Protein AF-0000000069043234 (afdb_homodimer)

pLDDT: mean 76.94, std 26.96, range [20.55, 98.62]

InterPro domains:
  IPR007527 Zinc finger, SWIM-type [PS50966] (71-101)

Foldseek 3Di:
DFDDPVLLCVVQVHDCPDPLNVLLQVQLVVVQWVAWAWADDDFKIKIWTFGADPVCNQAQTKIKIFIAGPPPRRTDDMAIPDPCRVPGCGSNNSNNSVVRRVDPNVRGHHDDPVRVVVVSVVRRPGPPPVPPPPPPPDPVPPPVPPPPPPPVPVPPPVD/DFDDPVLLCVVQVHDCPDPLNVLLVVQLVVVQWVAWAWADDPFKIKIWTFGADPVCNQAQTKIKIFIAGPPPRRGDDMAIPDPCRVPGCGSNNSNNSVVRRVDPNVRGHHDDPVRVVVVSVVRRVGPPPVPPPPPPPDPVPCPVDPPPPPPVPVPPPVD

Structure (mmCIF, N/CA/C/O backbone):
data_AF-0000000069043234-model_v1
#
loop_
_entity.id
_entity.type
_entity.pdbx_description
1 polymer 'SWIM-type domain-containing protein'
#
loop_
_atom_site.group_PDB
_atom_site.id
_atom_site.type_symbol
_atom_site.label_atom_id
_atom_site.label_alt_id
_atom_site.label_comp_id
_atom_site.label_asym_id
_atom_site.label_entity_id
_atom_site.label_seq_id
_atom_site.pdbx_PDB_ins_code
_atom_site.Cartn_x
_atom_site.Cartn_y
_atom_site.Cartn_z
_atom_site.occupancy
_atom_site.B_iso_or_equiv
_atom_site.auth_seq_id
_atom_site.auth_comp_id
_atom_site.auth_asym_id
_atom_site.auth_atom_id
_atom_site.pdbx_PDB_model_num
ATOM 1 N N . MET A 1 1 ? -11.5 -1.174 6.855 1 86.94 1 MET A N 1
ATOM 2 C CA . MET A 1 1 ? -11.648 -0.464 5.59 1 86.94 1 MET A CA 1
ATOM 3 C C . MET A 1 1 ? -10.492 0.502 5.367 1 86.94 1 MET A C 1
ATOM 5 O O . MET A 1 1 ? -10.031 1.147 6.312 1 86.94 1 MET A O 1
ATOM 9 N N . SER A 1 2 ? -9.922 0.489 4.098 1 92.94 2 SER A N 1
ATOM 10 C CA .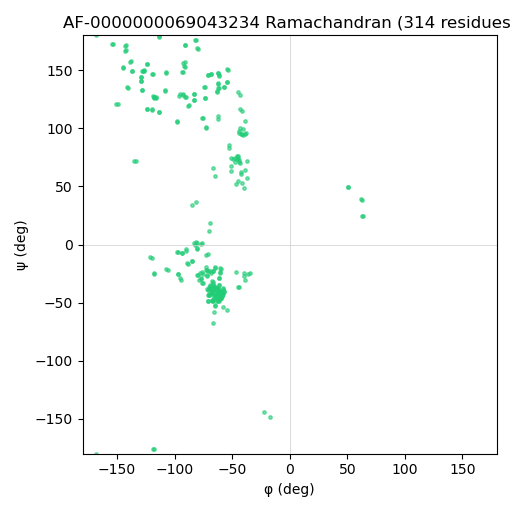 SER A 1 2 ? -8.828 1.38 3.719 1 92.94 2 SER A CA 1
ATOM 11 C C . SER A 1 2 ? -9.188 2.203 2.488 1 92.94 2 SER A C 1
ATOM 13 O O . SER A 1 2 ? -10.164 1.899 1.794 1 92.94 2 SER A O 1
ATOM 15 N N . LEU A 1 3 ? -8.57 3.283 2.383 1 97 3 LEU A N 1
ATOM 16 C CA . LEU A 1 3 ? -8.797 4.105 1.199 1 97 3 LEU A CA 1
ATOM 17 C C . LEU A 1 3 ? -8.391 3.355 -0.066 1 97 3 LEU A C 1
ATOM 19 O O . LEU A 1 3 ? -7.406 2.615 -0.067 1 97 3 LEU A O 1
ATOM 23 N N . SER A 1 4 ? -9.148 3.635 -1.094 1 97 4 SER A N 1
ATOM 24 C CA . SER A 1 4 ? -8.797 2.99 -2.355 1 97 4 SER A CA 1
ATOM 25 C C . SER A 1 4 ? -7.844 3.855 -3.174 1 97 4 SER A C 1
ATOM 27 O O . SER A 1 4 ? -7.883 5.086 -3.082 1 97 4 SER A O 1
ATOM 29 N N . LEU A 1 5 ? -7.043 3.168 -4.008 1 97.94 5 LEU A N 1
ATOM 30 C CA . LEU A 1 5 ? -6.121 3.893 -4.875 1 97.94 5 LEU A CA 1
ATOM 31 C C . LEU A 1 5 ? -6.879 4.797 -5.84 1 97.94 5 LEU A C 1
ATOM 33 O O . L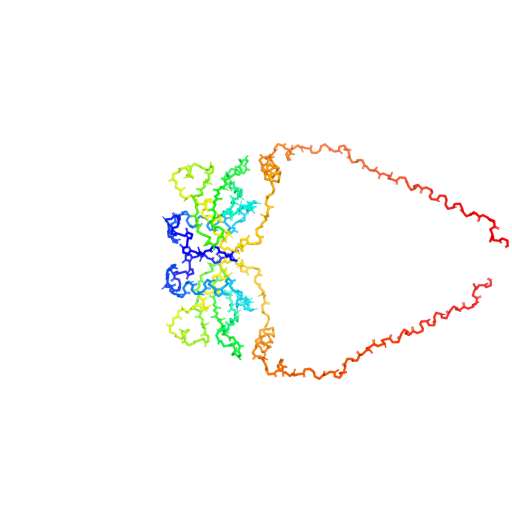EU A 1 5 ? -6.465 5.934 -6.086 1 97.94 5 LEU A O 1
ATOM 37 N N . VAL A 1 6 ? -7.961 4.34 -6.328 1 97.12 6 VAL A N 1
ATOM 38 C CA . VAL A 1 6 ? -8.75 5.125 -7.266 1 97.12 6 VAL A CA 1
ATOM 39 C C . VAL A 1 6 ? -9.219 6.414 -6.598 1 97.12 6 VAL A C 1
ATOM 41 O O . VAL A 1 6 ? -9.109 7.496 -7.184 1 97.12 6 VAL A O 1
ATOM 44 N N . SER A 1 7 ? -9.727 6.32 -5.391 1 97.25 7 SER A N 1
ATOM 45 C CA . SER A 1 7 ? -10.219 7.484 -4.66 1 97.25 7 SER A CA 1
ATOM 46 C C . SER A 1 7 ? -9.094 8.477 -4.391 1 97.25 7 SER A C 1
ATOM 48 O O . SER A 1 7 ? -9.281 9.688 -4.516 1 97.25 7 SER A O 1
ATOM 50 N N . ILE A 1 8 ? -7.914 7.961 -4.102 1 98.12 8 ILE A N 1
ATOM 51 C CA . ILE A 1 8 ? -6.766 8.789 -3.754 1 98.12 8 ILE A CA 1
ATOM 52 C C . ILE A 1 8 ? -6.324 9.602 -4.973 1 98.12 8 ILE A C 1
ATOM 54 O O . ILE A 1 8 ? -6.188 10.82 -4.898 1 98.12 8 ILE A O 1
ATOM 58 N N . PHE A 1 9 ? -6.207 8.961 -6.078 1 97.81 9 PHE A N 1
ATOM 59 C CA . PHE A 1 9 ? -5.641 9.633 -7.242 1 97.81 9 PHE A CA 1
ATOM 60 C C . PHE A 1 9 ? -6.691 10.5 -7.93 1 97.81 9 PHE A C 1
ATOM 62 O O . PHE A 1 9 ? -6.359 11.508 -8.555 1 97.81 9 PHE A O 1
ATOM 69 N N . SER A 1 10 ? -7.93 10.133 -7.773 1 97 10 SER A N 1
ATOM 70 C CA . SER A 1 10 ? -8.992 11.023 -8.227 1 97 10 SER A CA 1
ATOM 71 C C . SER A 1 10 ? -9.023 12.312 -7.422 1 97 10 SER A C 1
ATOM 73 O O . SER A 1 10 ? -9.086 13.406 -7.988 1 97 10 SER A O 1
ATOM 75 N N . TYR A 1 11 ? -8.938 12.219 -6.117 1 97.44 11 TYR A N 1
ATOM 76 C CA . TYR A 1 11 ? -8.922 13.383 -5.238 1 97.44 11 TYR A CA 1
ATOM 77 C C . TYR A 1 11 ? -7.715 14.266 -5.535 1 97.44 11 TYR A C 1
ATOM 79 O O . TYR A 1 11 ? -7.848 15.492 -5.621 1 97.44 11 TYR A O 1
ATOM 87 N N . ALA A 1 12 ? -6.551 13.625 -5.621 1 96.81 12 ALA A N 1
ATOM 88 C CA . ALA A 1 12 ? -5.305 14.359 -5.824 1 96.81 12 ALA A CA 1
ATOM 89 C C . ALA A 1 12 ? -5.227 14.922 -7.242 1 96.81 12 ALA A C 1
ATOM 91 O O . ALA A 1 12 ? -4.332 15.719 -7.551 1 96.81 12 ALA A O 1
ATOM 92 N N . ASN A 1 13 ? -6.16 14.508 -8.023 1 95 13 ASN A N 1
ATOM 93 C CA . ASN A 1 13 ? -6.164 14.906 -9.43 1 95 13 ASN A CA 1
ATOM 94 C C . ASN A 1 13 ? -4.809 14.656 -10.086 1 95 13 ASN A C 1
ATOM 96 O O . ASN A 1 13 ? -4.25 15.555 -10.711 1 95 13 ASN A O 1
ATOM 100 N N . CYS A 1 14 ? -4.27 13.461 -9.906 1 94.06 14 CYS A N 1
ATOM 101 C CA . CYS A 1 14 ? -3.002 13.055 -10.5 1 94.06 14 CYS A CA 1
ATOM 102 C C . CYS A 1 14 ? -3.041 11.594 -10.93 1 94.06 14 CYS A C 1
ATOM 104 O O . CYS A 1 14 ? -4.027 10.898 -10.688 1 94.06 14 CYS A O 1
ATOM 106 N N . ASN A 1 15 ? -2.092 11.195 -11.672 1 93.81 15 ASN A N 1
ATOM 107 C CA . ASN A 1 15 ? -1.965 9.797 -12.078 1 93.81 15 ASN A CA 1
ATOM 108 C C . ASN A 1 15 ? -0.663 9.188 -11.578 1 93.81 15 ASN A C 1
ATOM 110 O O . ASN A 1 15 ? 0.111 9.844 -10.883 1 93.81 15 ASN A O 1
ATOM 114 N N . LEU A 1 16 ? -0.435 7.984 -11.953 1 95.5 16 LEU A N 1
ATOM 115 C CA . LEU A 1 16 ? 0.666 7.207 -11.398 1 95.5 16 LEU A CA 1
ATOM 116 C C . LEU A 1 16 ? 2.01 7.797 -11.805 1 95.5 16 LEU A C 1
ATOM 118 O O . LEU A 1 16 ? 3.014 7.605 -11.117 1 95.5 16 LEU A O 1
ATOM 122 N N . ASN A 1 17 ? 1.993 8.523 -12.859 1 95.19 17 ASN A N 1
ATOM 123 C CA . ASN A 1 17 ? 3.236 9.07 -13.398 1 95.19 17 ASN A CA 1
ATOM 124 C C . ASN A 1 17 ? 3.455 10.508 -12.953 1 95.19 17 ASN A C 1
ATOM 126 O O . ASN A 1 17 ? 4.504 11.102 -13.227 1 95.19 17 ASN A O 1
ATOM 130 N N . SER A 1 18 ? 2.502 11.086 -12.289 1 96.06 18 SER A N 1
ATOM 131 C CA . SER A 1 18 ? 2.654 12.453 -11.789 1 96.06 18 SER A CA 1
ATOM 132 C C . SER A 1 18 ? 3.795 12.547 -10.781 1 96.06 18 SER A C 1
ATOM 134 O O . SER A 1 18 ? 4.012 11.625 -9.992 1 96.06 18 SER A O 1
ATOM 136 N N . ARG A 1 19 ? 4.445 13.688 -10.773 1 95.38 19 ARG A N 1
ATOM 137 C CA . ARG A 1 19 ? 5.559 13.898 -9.852 1 95.38 19 ARG A CA 1
ATOM 138 C C . ARG A 1 19 ? 5.109 13.742 -8.406 1 95.38 19 ARG A C 1
ATOM 140 O O . ARG A 1 19 ? 5.805 13.133 -7.594 1 95.38 19 ARG A O 1
ATOM 147 N N . SER A 1 20 ? 3.953 14.336 -8.07 1 95.88 20 SER A N 1
ATOM 148 C CA . SER A 1 20 ? 3.455 14.266 -6.703 1 95.88 20 SER A CA 1
ATOM 149 C C . SER A 1 20 ? 3.184 12.828 -6.281 1 95.88 20 SER A C 1
ATOM 151 O O . SER A 1 20 ? 3.412 12.461 -5.125 1 95.88 20 SER A O 1
ATOM 153 N N . ALA A 1 21 ? 2.738 12.016 -7.238 1 96.94 21 ALA A N 1
ATOM 154 C CA . ALA A 1 21 ? 2.455 10.609 -6.949 1 96.94 21 ALA A CA 1
ATOM 155 C C . ALA A 1 21 ? 3.744 9.828 -6.711 1 96.94 21 ALA A C 1
ATOM 157 O O . ALA A 1 21 ? 3.861 9.094 -5.727 1 96.94 21 ALA A O 1
ATOM 158 N N . ILE A 1 22 ? 4.672 10.008 -7.598 1 97.19 22 ILE A N 1
ATOM 159 C CA . ILE A 1 22 ? 5.941 9.289 -7.516 1 97.19 22 ILE A CA 1
ATOM 160 C C . ILE A 1 22 ? 6.68 9.688 -6.242 1 97.19 22 ILE A C 1
ATOM 162 O O . ILE A 1 22 ? 7.125 8.828 -5.477 1 97.19 22 ILE A O 1
ATOM 166 N N . GLU A 1 23 ? 6.77 10.953 -6.02 1 96.69 23 GLU A N 1
ATOM 167 C CA . GLU A 1 23 ? 7.48 11.453 -4.844 1 96.69 23 GLU A CA 1
ATOM 168 C C . GLU A 1 23 ? 6.723 11.125 -3.561 1 96.69 23 GLU A C 1
ATOM 170 O O . GLU A 1 23 ? 7.332 10.875 -2.518 1 96.69 23 GLU A O 1
ATOM 175 N N . GLY A 1 24 ? 5.383 11.18 -3.607 1 97.44 24 GLY A N 1
ATOM 176 C CA . GLY A 1 24 ? 4.59 10.773 -2.459 1 97.44 24 GLY A CA 1
ATOM 177 C C . GLY A 1 24 ? 4.84 9.336 -2.039 1 97.44 24 GLY A C 1
ATOM 178 O O . GLY A 1 24 ? 4.941 9.039 -0.847 1 97.44 24 GLY A O 1
ATOM 179 N N . GLU A 1 25 ? 4.926 8.492 -3.018 1 97.62 25 GLU A N 1
ATOM 180 C CA . GLU A 1 25 ? 5.227 7.09 -2.746 1 97.62 25 GLU A CA 1
ATOM 181 C C . GLU A 1 25 ? 6.621 6.93 -2.148 1 97.62 25 GLU A C 1
ATOM 183 O O . GLU A 1 25 ? 6.828 6.109 -1.254 1 97.62 25 GLU A O 1
ATOM 188 N N . HIS A 1 26 ? 7.578 7.703 -2.602 1 96.31 26 HIS A N 1
ATOM 189 C CA . HIS A 1 26 ? 8.93 7.676 -2.059 1 96.31 26 HIS A CA 1
ATOM 190 C C . HIS A 1 26 ? 8.945 8.094 -0.593 1 96.31 26 HIS A C 1
ATOM 192 O O . HIS A 1 26 ? 9.641 7.492 0.225 1 96.31 26 HIS A O 1
ATOM 198 N N . ILE A 1 27 ? 8.219 9.117 -0.284 1 96.25 27 ILE A N 1
ATOM 199 C CA . ILE A 1 27 ? 8.117 9.602 1.089 1 96.25 27 ILE A CA 1
ATOM 200 C C . ILE A 1 27 ? 7.566 8.5 1.985 1 96.25 27 ILE A C 1
ATOM 202 O O . ILE A 1 27 ? 8.094 8.25 3.07 1 96.25 27 ILE A O 1
ATOM 206 N N . LEU A 1 28 ? 6.516 7.844 1.522 1 97.19 28 LEU A N 1
ATOM 207 C CA . LEU A 1 28 ? 5.879 6.766 2.273 1 97.19 28 LEU A CA 1
ATOM 208 C C . LEU A 1 28 ? 6.848 5.609 2.49 1 97.19 28 LEU A C 1
ATOM 210 O O . LEU A 1 28 ? 7.027 5.145 3.619 1 97.19 28 LEU A O 1
ATOM 214 N N . ASN A 1 29 ? 7.523 5.23 1.42 1 94.38 29 ASN A N 1
ATOM 215 C CA . ASN A 1 29 ? 8.422 4.082 1.484 1 94.38 29 ASN A CA 1
ATOM 216 C C . ASN A 1 29 ? 9.688 4.402 2.281 1 94.38 29 ASN A C 1
ATOM 218 O O . ASN A 1 29 ? 10.328 3.502 2.818 1 94.38 29 ASN A O 1
ATOM 222 N N . GLY A 1 30 ? 10.016 5.648 2.279 1 93.19 30 GLY A N 1
ATOM 223 C CA . GLY A 1 30 ? 11.156 6.094 3.059 1 93.19 30 GLY A CA 1
ATOM 224 C C . GLY A 1 30 ? 10.844 6.281 4.531 1 93.19 30 GLY A C 1
ATOM 225 O O . GLY A 1 30 ? 11.703 6.707 5.309 1 93.19 30 GLY A O 1
ATOM 226 N N . HIS A 1 31 ? 9.562 6.078 4.938 1 93.62 31 HIS A N 1
ATOM 227 C CA . HIS A 1 31 ? 9.094 6.184 6.316 1 93.62 31 HIS A CA 1
ATOM 228 C C . HIS A 1 31 ? 9.289 7.598 6.855 1 93.62 31 HIS A C 1
ATOM 230 O O . HIS A 1 31 ? 9.695 7.777 8 1 93.62 31 HIS A O 1
ATOM 236 N N . GLN A 1 32 ? 9.062 8.516 6.059 1 93.5 32 GLN A N 1
ATOM 237 C CA . GLN A 1 32 ? 9.242 9.906 6.453 1 93.5 32 GLN A CA 1
ATOM 238 C C . GLN A 1 32 ? 8.008 10.445 7.164 1 93.5 32 GLN A C 1
ATOM 240 O O . GLN A 1 32 ? 8.039 11.516 7.766 1 93.5 32 GLN A O 1
ATOM 245 N N . ILE A 1 33 ? 6.887 9.758 7.086 1 94.81 33 ILE A N 1
ATOM 246 C CA . ILE A 1 33 ? 5.719 10.078 7.902 1 94.81 33 ILE A CA 1
ATOM 247 C C . ILE A 1 33 ? 5.941 9.594 9.336 1 94.81 33 ILE A C 1
ATOM 249 O O . ILE A 1 33 ? 5.844 8.391 9.609 1 94.81 33 ILE A O 1
ATOM 253 N N . ILE A 1 34 ? 6.133 10.477 10.195 1 89.81 34 ILE A N 1
ATOM 254 C CA . ILE A 1 34 ? 6.602 10.078 11.516 1 89.81 34 ILE A CA 1
ATOM 255 C C . ILE A 1 34 ? 5.418 9.961 12.477 1 89.81 34 ILE A C 1
ATOM 257 O O . ILE A 1 34 ? 5.516 9.312 13.516 1 89.81 34 ILE A O 1
ATOM 261 N N . LEU A 1 35 ? 4.363 10.688 12.164 1 90.19 35 LEU A N 1
ATOM 262 C CA . LEU A 1 35 ? 3.137 10.602 12.953 1 90.19 35 LEU A CA 1
ATOM 263 C C . LEU A 1 35 ? 1.908 10.672 12.047 1 90.19 35 LEU A C 1
ATOM 265 O O . LEU A 1 35 ? 1.863 11.484 11.117 1 90.19 35 LEU A O 1
ATOM 269 N N . CYS A 1 36 ? 0.963 9.812 12.312 1 94.81 36 CYS A N 1
ATOM 270 C CA . CYS A 1 36 ? -0.344 9.852 11.664 1 94.81 36 CYS A CA 1
ATOM 271 C C . CYS A 1 36 ? -1.425 9.289 12.578 1 94.81 36 CYS A C 1
ATOM 273 O O . CYS A 1 36 ? -1.32 8.156 13.055 1 94.81 36 CYS A O 1
ATOM 275 N N . GLY A 1 37 ? -2.375 10.102 12.859 1 94.94 37 GLY A N 1
ATOM 276 C CA . GLY A 1 37 ? -3.459 9.68 13.734 1 94.94 37 GLY A CA 1
ATOM 277 C C . GLY A 1 37 ? -4.812 10.211 13.312 1 94.94 37 GLY A C 1
ATOM 278 O O . GLY A 1 37 ? -4.914 10.953 12.328 1 94.94 37 GLY A O 1
ATOM 279 N N . LYS A 1 38 ? -5.758 9.68 14 1 95.69 38 LYS A N 1
ATOM 280 C CA . LYS A 1 38 ? -7.121 10.055 13.641 1 95.69 38 LYS A CA 1
ATOM 281 C C . LYS A 1 38 ? -7.891 10.57 14.852 1 95.69 38 LYS A C 1
ATOM 283 O O . LYS A 1 38 ? -7.582 10.203 15.992 1 95.69 38 LYS A O 1
ATOM 288 N N . ILE A 1 39 ? -8.758 11.414 14.648 1 93.12 39 ILE A N 1
ATOM 289 C CA . ILE A 1 39 ? -9.797 11.836 15.578 1 93.12 39 ILE A CA 1
ATOM 290 C C . ILE A 1 39 ? -11.172 11.547 14.977 1 93.12 39 ILE A C 1
ATOM 292 O O . ILE A 1 39 ? -11.531 12.102 13.938 1 93.12 39 ILE A O 1
ATOM 296 N N . GLU A 1 40 ? -11.898 10.68 15.609 1 92.56 40 GLU A N 1
ATOM 297 C CA . GLU A 1 40 ? -13.195 10.289 15.07 1 92.56 40 GLU A CA 1
ATOM 298 C C . GLU A 1 40 ? -14.312 11.195 15.594 1 92.56 40 GLU A C 1
ATOM 300 O O . GLU A 1 40 ? -14.414 11.422 16.797 1 92.56 40 GLU A O 1
ATOM 305 N N . THR A 1 41 ? -15.023 11.711 14.703 1 90.94 41 THR A N 1
ATOM 306 C CA . THR A 1 41 ? -16.25 12.438 15.016 1 90.94 41 THR A CA 1
ATOM 307 C C . THR A 1 41 ? -17.469 11.695 14.477 1 90.94 41 THR A C 1
ATOM 309 O O . THR A 1 41 ? -17.344 10.602 13.922 1 90.94 41 THR A O 1
ATOM 312 N N . GLU A 1 42 ? -18.625 12.242 14.719 1 91.25 42 GLU A N 1
ATOM 313 C CA . GLU A 1 42 ? -19.859 11.555 14.336 1 91.25 42 GLU A CA 1
ATOM 314 C C . GLU A 1 42 ? -19.906 11.289 12.836 1 91.25 42 GLU A C 1
ATOM 316 O O . GLU A 1 42 ? -20.234 10.18 12.406 1 91.25 42 GLU A O 1
ATOM 321 N N . ASN A 1 43 ? -19.484 12.234 12.078 1 95.19 43 ASN A N 1
ATOM 322 C CA . ASN A 1 43 ? -19.703 12.094 10.641 1 95.19 43 ASN A CA 1
ATOM 323 C C . ASN A 1 43 ? -18.391 12.094 9.875 1 95.19 43 ASN A C 1
ATOM 325 O O . ASN A 1 43 ? -18.359 11.828 8.672 1 95.19 43 ASN A O 1
ATOM 329 N N . THR A 1 44 ? -17.359 12.461 10.625 1 96.88 44 THR A N 1
ATOM 330 C CA . THR A 1 44 ? -16.094 12.578 9.914 1 96.88 44 THR A CA 1
ATOM 331 C C . THR A 1 44 ? -14.953 11.984 10.742 1 96.88 44 THR A C 1
ATOM 333 O O . THR A 1 44 ? -15.102 11.766 11.945 1 96.88 44 THR A O 1
ATOM 336 N N . ILE A 1 45 ? -13.93 11.633 10.07 1 96.88 45 ILE A N 1
ATOM 337 C CA . ILE A 1 45 ? -12.656 11.227 10.672 1 96.88 45 ILE A CA 1
ATOM 338 C C . ILE A 1 45 ? -11.578 12.25 10.336 1 96.88 45 ILE A C 1
ATOM 340 O O . ILE A 1 45 ? -11.242 12.445 9.164 1 96.88 45 ILE A O 1
ATOM 344 N N . GLN A 1 46 ? -11.117 12.906 11.359 1 96.62 46 GLN A N 1
ATOM 345 C CA . GLN A 1 46 ? -10.023 13.852 11.156 1 96.62 46 GLN A CA 1
ATOM 346 C C . GLN A 1 46 ? -8.68 13.141 11.148 1 96.62 46 GLN A C 1
ATOM 348 O O . GLN A 1 46 ? -8.398 12.305 12.016 1 96.62 46 GLN A O 1
ATOM 353 N N . ILE A 1 47 ? -7.898 13.414 10.148 1 96.75 47 ILE A N 1
ATOM 354 C CA . ILE A 1 47 ? -6.562 12.844 10.023 1 96.75 47 ILE A CA 1
ATOM 355 C C . ILE A 1 47 ? -5.512 13.922 10.281 1 96.75 47 ILE A C 1
ATOM 357 O O . ILE A 1 47 ? -5.605 15.031 9.758 1 96.75 47 ILE A O 1
ATOM 361 N N . LYS A 1 48 ? -4.566 13.617 11.078 1 95.5 48 LYS A N 1
ATOM 362 C CA . LYS A 1 48 ? -3.412 14.469 11.336 1 95.5 48 LYS A CA 1
ATOM 363 C C . LYS A 1 48 ? -2.107 13.703 11.148 1 95.5 48 LYS A C 1
ATOM 365 O O . LYS A 1 48 ? -1.961 12.586 11.648 1 95.5 48 LYS A O 1
ATOM 370 N N . ALA A 1 49 ? -1.2 14.359 10.414 1 95.25 49 ALA A N 1
ATOM 371 C CA . ALA A 1 49 ? 0.067 13.68 10.164 1 95.25 49 ALA A CA 1
ATOM 372 C C . ALA A 1 49 ? 1.229 14.664 10.141 1 95.25 49 ALA A C 1
ATOM 374 O O . ALA A 1 49 ? 1.035 15.852 9.875 1 95.25 49 ALA A O 1
ATOM 375 N N . LEU A 1 50 ? 2.396 14.18 10.484 1 92.88 50 LEU A N 1
ATOM 376 C CA . LEU A 1 50 ? 3.652 14.914 10.406 1 92.88 50 LEU A CA 1
ATOM 377 C C . LEU A 1 50 ? 4.621 14.234 9.445 1 92.88 50 LEU A C 1
ATOM 379 O O . LEU A 1 50 ? 4.867 13.031 9.555 1 92.88 50 LEU A O 1
ATOM 383 N N . VAL A 1 51 ? 5.098 15.016 8.508 1 93.56 51 VAL A N 1
ATOM 384 C CA . VAL A 1 51 ? 5.996 14.484 7.488 1 93.56 51 VAL A CA 1
ATOM 385 C C . VAL A 1 51 ? 7.352 15.18 7.574 1 93.56 51 VAL A C 1
ATOM 387 O O . VAL A 1 51 ? 7.43 16.406 7.469 1 93.56 51 VAL A O 1
ATOM 390 N N . LEU A 1 52 ? 8.398 14.398 7.664 1 90.19 52 LEU A N 1
ATOM 391 C CA . LEU A 1 52 ? 9.75 14.922 7.777 1 90.19 52 LEU A CA 1
ATOM 392 C C . LEU A 1 52 ? 10.203 15.547 6.461 1 90.19 52 LEU A C 1
ATOM 394 O O . LEU A 1 52 ? 9.867 15.055 5.383 1 90.19 52 LEU A O 1
ATOM 398 N N . GLN A 1 53 ? 11 16.609 6.633 1 81.44 53 GLN A N 1
ATOM 399 C CA . GLN A 1 53 ? 11.609 17.25 5.469 1 81.44 53 GLN A CA 1
ATOM 400 C C . GLN A 1 53 ? 13.039 16.75 5.27 1 81.44 53 GLN A C 1
ATOM 402 O O . GLN A 1 53 ? 13.875 16.859 6.176 1 81.44 53 GLN A O 1
ATOM 407 N N . THR A 1 54 ? 13.234 15.945 4.293 1 68.69 54 THR A N 1
ATOM 408 C CA . THR A 1 54 ? 14.562 15.352 4.129 1 68.69 54 THR A CA 1
ATOM 409 C C . THR A 1 54 ? 15.594 16.422 3.787 1 68.69 54 THR A C 1
ATOM 411 O O . THR A 1 54 ? 16.766 16.297 4.137 1 68.69 54 THR A O 1
ATOM 414 N N . SER A 1 55 ? 15.273 17.344 3.021 1 62.91 55 SER A N 1
ATOM 415 C CA . SER A 1 55 ? 16.25 18.328 2.602 1 62.91 55 SER A CA 1
ATOM 416 C C . SER A 1 55 ? 16.594 19.281 3.736 1 62.91 55 SER A C 1
ATOM 418 O O . SER A 1 55 ? 17.625 19.969 3.697 1 62.91 55 SER A O 1
ATOM 420 N N . HIS A 1 56 ? 15.742 19.422 4.734 1 62.78 56 HIS A N 1
ATOM 421 C CA . HIS A 1 56 ? 15.961 20.344 5.852 1 62.78 56 HIS A CA 1
ATOM 422 C C . HIS A 1 56 ? 15.672 19.672 7.184 1 62.78 56 HIS A C 1
ATOM 424 O O . HIS A 1 56 ? 14.633 19.922 7.801 1 62.78 56 HIS A O 1
ATOM 430 N N . ILE A 1 57 ? 16.5 18.828 7.535 1 59.97 57 ILE A N 1
ATOM 431 C CA . ILE A 1 57 ? 16.312 17.938 8.68 1 59.97 57 ILE A CA 1
ATOM 432 C C . ILE A 1 57 ? 16.141 18.781 9.953 1 59.97 57 ILE A C 1
ATOM 434 O O . ILE A 1 57 ? 15.492 18.344 10.906 1 59.97 57 ILE A O 1
ATOM 438 N N . HIS A 1 58 ? 16.609 19.953 9.812 1 63.94 58 HIS A N 1
ATOM 439 C CA . HIS A 1 58 ? 16.516 20.812 10.992 1 63.94 58 HIS A CA 1
ATOM 440 C C . HIS A 1 58 ? 15.219 21.594 11.016 1 63.94 58 HIS A C 1
ATOM 442 O O . HIS A 1 58 ? 14.914 22.281 12 1 63.94 58 HIS A O 1
ATOM 448 N N . GLU A 1 59 ? 14.578 21.391 9.93 1 71.25 59 GLU A N 1
ATOM 449 C CA . GLU A 1 59 ? 13.328 22.141 9.867 1 71.25 59 GLU A CA 1
ATOM 450 C C . GLU A 1 59 ? 12.172 21.312 10.43 1 71.25 59 GLU A C 1
ATOM 452 O O . GLU A 1 59 ? 12.273 20.094 10.547 1 71.25 59 GLU A O 1
ATOM 457 N N . LEU A 1 60 ? 11.148 21.984 10.852 1 80.44 60 LEU A N 1
ATOM 458 C CA . LEU A 1 60 ? 9.93 21.375 11.398 1 80.44 60 LEU A CA 1
ATOM 459 C C . LEU A 1 60 ? 9.234 20.516 10.344 1 80.44 60 LEU A C 1
ATOM 461 O O . LEU A 1 60 ? 9.172 20.891 9.172 1 80.44 60 LEU A O 1
ATOM 465 N N . PRO A 1 61 ? 8.859 19.406 10.758 1 90.19 61 PRO A N 1
ATOM 466 C CA . PRO A 1 61 ? 8.078 18.578 9.836 1 90.19 61 PRO A CA 1
ATOM 467 C C . PRO A 1 61 ? 6.859 19.297 9.273 1 90.19 61 PRO A C 1
ATOM 469 O O . PRO A 1 61 ? 6.336 20.219 9.906 1 90.19 61 PRO A O 1
ATOM 472 N N . HIS A 1 62 ? 6.477 18.922 8.078 1 93.06 62 HIS A N 1
ATOM 473 C CA . HIS A 1 62 ? 5.227 19.438 7.523 1 93.06 62 HIS A CA 1
ATOM 474 C C . HIS A 1 62 ? 4.02 18.797 8.188 1 93.06 62 HIS A C 1
ATOM 476 O O . HIS A 1 62 ? 4.016 17.594 8.445 1 93.06 62 HIS A O 1
ATOM 482 N N . GLU A 1 63 ? 3.129 19.672 8.477 1 92.44 63 GLU A N 1
ATOM 483 C CA . GLU A 1 63 ? 1.866 19.188 9.031 1 92.44 63 GLU A CA 1
ATOM 484 C C . GLU 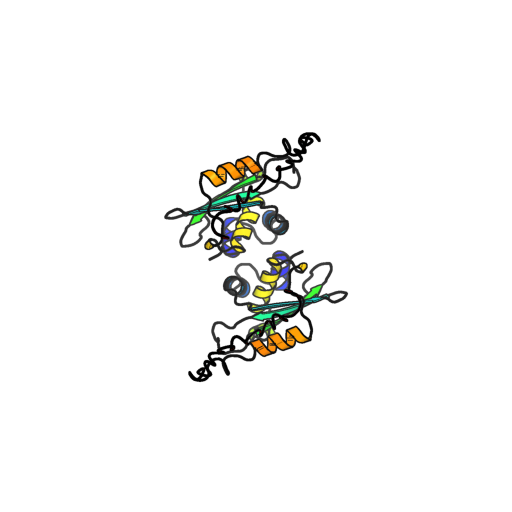A 1 63 ? 0.832 18.969 7.926 1 92.44 63 GLU A C 1
ATOM 486 O O . GLU A 1 63 ? 0.573 19.875 7.121 1 92.44 63 GLU A O 1
ATOM 491 N N . VAL A 1 64 ? 0.221 17.797 7.906 1 96.25 64 VAL A N 1
ATOM 492 C CA . VAL A 1 64 ? -0.851 17.469 6.973 1 96.25 64 VAL A CA 1
ATOM 493 C C . VAL A 1 64 ? -2.141 17.203 7.746 1 96.25 64 VAL A C 1
ATOM 495 O O . VAL A 1 64 ? -2.156 16.391 8.672 1 96.25 64 VAL A O 1
ATOM 498 N N . ASN A 1 65 ? -3.152 17.891 7.363 1 95.19 65 ASN A N 1
ATOM 499 C CA . ASN A 1 65 ? -4.457 17.75 8 1 95.19 65 ASN A CA 1
ATOM 500 C C . ASN A 1 65 ? -5.562 17.531 6.973 1 95.19 65 ASN A C 1
ATOM 502 O O . ASN A 1 65 ? -5.551 18.156 5.906 1 95.19 65 ASN A O 1
ATOM 506 N N . GLY A 1 66 ? -6.496 16.641 7.332 1 96.69 66 GLY A N 1
ATOM 507 C CA . GLY A 1 66 ? -7.629 16.406 6.449 1 96.69 66 GLY A CA 1
ATOM 508 C C . GLY A 1 66 ? -8.734 15.602 7.102 1 96.69 66 GLY A C 1
ATOM 509 O O . GLY A 1 66 ? -8.656 15.273 8.289 1 96.69 66 GLY A O 1
ATOM 510 N N . GLU A 1 67 ? -9.773 15.391 6.277 1 97.62 67 GLU A N 1
ATOM 511 C CA . GLU A 1 67 ? -10.922 14.672 6.824 1 97.62 67 GLU A CA 1
ATOM 512 C C . GLU A 1 67 ? -11.445 13.633 5.832 1 97.62 67 GLU A C 1
ATOM 514 O O . GLU A 1 67 ? -11.328 13.812 4.617 1 97.62 67 GLU A O 1
ATOM 519 N N . LEU A 1 68 ? -11.977 12.594 6.391 1 98.12 68 LEU A N 1
ATOM 520 C CA . LEU A 1 68 ? -12.711 11.57 5.652 1 98.12 68 LEU A CA 1
ATOM 521 C C . LEU A 1 68 ? -14.148 11.469 6.148 1 98.12 68 LEU A C 1
ATOM 523 O O . LEU A 1 68 ? -14.414 11.648 7.336 1 98.12 68 LEU A O 1
ATOM 527 N N . VAL A 1 69 ? -15.047 11.164 5.246 1 97.69 69 VAL A N 1
ATOM 528 C CA . VAL A 1 69 ? -16.406 10.859 5.66 1 97.69 69 VAL A CA 1
ATOM 529 C C . VAL A 1 69 ? -16.453 9.477 6.309 1 97.69 69 VAL A C 1
ATOM 531 O O . VAL A 1 69 ? -15.984 8.492 5.727 1 97.69 69 VAL A O 1
ATOM 534 N N . SER A 1 70 ? -16.953 9.305 7.473 1 93.94 70 SER A N 1
ATOM 535 C CA . SER A 1 70 ? -16.859 8.117 8.32 1 93.94 70 SER A CA 1
ATOM 536 C C . SER A 1 70 ? -17.391 6.883 7.609 1 93.94 70 SER A C 1
ATOM 538 O O . SER A 1 70 ? -16.781 5.816 7.652 1 93.94 70 SER A O 1
ATOM 540 N N . HIS A 1 71 ? -18.469 6.867 6.848 1 90.38 71 HIS A N 1
ATOM 541 C CA . HIS A 1 71 ? -19.109 5.668 6.309 1 90.38 71 HIS A CA 1
ATOM 542 C C . HIS A 1 71 ? -18.609 5.379 4.891 1 90.38 71 HIS A C 1
ATOM 544 O O . HIS A 1 71 ? -18.391 4.219 4.531 1 90.38 71 HIS A O 1
ATOM 550 N N . SER A 1 72 ? -18.281 6.328 4.188 1 94.12 72 SER A N 1
ATOM 551 C CA . SER A 1 72 ? -17.953 6.129 2.777 1 94.12 72 SER A CA 1
ATOM 552 C C . SER A 1 72 ? -16.453 6.234 2.533 1 94.12 72 SER A C 1
ATOM 554 O O . SER A 1 72 ? -15.961 5.844 1.473 1 94.12 72 SER A O 1
ATOM 556 N N . LEU A 1 73 ? -15.695 6.895 3.406 1 96 73 LEU A N 1
ATOM 557 C CA . LEU A 1 73 ? -14.273 7.203 3.285 1 96 73 LEU A CA 1
ATOM 558 C C . LEU A 1 73 ? -14.016 8.125 2.098 1 96 73 LEU A C 1
ATOM 560 O O . LEU A 1 73 ? -12.93 8.102 1.513 1 96 73 LEU A O 1
ATOM 564 N N . SER A 1 74 ? -15.133 8.828 1.798 1 97.56 74 SER A N 1
ATOM 565 C CA . SER A 1 74 ? -14.906 9.898 0.833 1 97.56 74 SER A CA 1
ATOM 566 C C . SER A 1 74 ? -13.93 10.93 1.372 1 97.56 74 SER A C 1
ATOM 568 O O . SER A 1 74 ? -14 11.312 2.543 1 97.56 74 SER A O 1
ATOM 570 N N . ILE A 1 75 ? -13.055 11.352 0.527 1 98.25 75 ILE A N 1
ATOM 571 C CA . ILE A 1 75 ? -11.977 12.234 0.955 1 98.25 75 ILE A CA 1
ATOM 572 C C . ILE A 1 75 ? -12.438 13.688 0.894 1 98.25 75 ILE A C 1
ATOM 574 O O . ILE A 1 75 ? -12.867 14.164 -0.161 1 98.25 75 ILE A O 1
ATOM 578 N N . LEU A 1 76 ? -12.414 14.328 2.025 1 97.06 76 LEU A N 1
ATOM 579 C CA . LEU A 1 76 ? -12.609 15.773 2.111 1 97.06 76 LEU A CA 1
ATOM 580 C C . LEU A 1 76 ? -11.273 16.5 2.029 1 97.06 76 LEU A C 1
ATOM 582 O O . LEU A 1 76 ? -10.219 15.875 1.95 1 97.06 76 LEU A O 1
ATOM 586 N N . PRO A 1 77 ? -11.211 17.781 1.919 1 96.38 77 PRO A N 1
ATOM 587 C CA . PRO A 1 77 ? -9.977 18.516 1.621 1 96.38 77 PRO A CA 1
ATOM 588 C C . PRO A 1 77 ? -8.867 18.25 2.635 1 96.38 77 PRO A C 1
ATOM 590 O O . PRO A 1 77 ? -9.125 18.203 3.84 1 96.38 77 PRO A O 1
ATOM 593 N N . PHE A 1 78 ? -7.727 18.047 2.127 1 97.5 78 PHE A N 1
ATOM 594 C CA . PHE A 1 78 ? -6.492 17.953 2.902 1 97.5 78 PHE A CA 1
ATOM 595 C C . PHE A 1 78 ? -5.637 19.203 2.701 1 97.5 78 PHE A C 1
ATOM 597 O O . PHE A 1 78 ? -5.609 19.781 1.609 1 97.5 78 PHE A O 1
ATOM 604 N N . THR A 1 79 ? -4.906 19.562 3.777 1 96.56 79 THR A N 1
ATOM 605 C CA . THR A 1 79 ? -3.988 20.688 3.713 1 96.56 79 THR A CA 1
ATOM 606 C C . THR A 1 79 ? -2.598 20.281 4.191 1 96.56 79 THR A C 1
ATOM 608 O O . THR A 1 79 ? -2.457 19.375 5.012 1 96.56 79 THR A O 1
ATOM 611 N N . CYS A 1 80 ? -1.671 20.875 3.678 1 96.19 80 CYS A N 1
ATOM 612 C CA . CYS A 1 80 ? -0.279 20.688 4.066 1 96.19 80 CYS A CA 1
ATOM 613 C C . CYS A 1 80 ? 0.407 22.016 4.34 1 96.19 80 CYS A C 1
ATOM 615 O O . CYS A 1 80 ? 0.188 22.984 3.621 1 96.19 80 CYS A O 1
ATOM 617 N N . SER A 1 81 ? 1.29 22.109 5.289 1 92.81 81 SER A N 1
ATOM 618 C CA . SER A 1 81 ? 1.959 23.344 5.688 1 92.81 81 SER A CA 1
ATOM 619 C C . SER A 1 81 ? 3.129 23.656 4.762 1 92.81 81 SER A C 1
ATOM 621 O O . SER A 1 81 ? 3.773 24.703 4.898 1 92.81 81 SER A O 1
ATOM 623 N N . CYS A 1 82 ? 3.336 22.828 3.746 1 92.19 82 CYS A N 1
ATOM 624 C CA . CYS A 1 82 ? 4.449 23.109 2.846 1 92.19 82 CYS A CA 1
ATOM 625 C C . CYS A 1 82 ? 4.07 24.172 1.822 1 92.19 82 CYS A C 1
ATOM 627 O O . CYS A 1 82 ? 2.904 24.547 1.719 1 92.19 82 CYS A O 1
ATOM 629 N N . LYS A 1 83 ? 5.055 24.641 1.133 1 88.75 83 LYS A N 1
ATOM 630 C CA . LYS A 1 83 ? 4.852 25.719 0.158 1 88.75 83 LYS A CA 1
ATOM 631 C C . LYS A 1 83 ? 3.891 25.281 -0.944 1 88.75 83 LYS A C 1
ATOM 633 O O . LYS A 1 83 ? 3.02 26.047 -1.354 1 88.75 83 LYS A O 1
ATOM 638 N N . ALA A 1 84 ? 3.959 24.125 -1.454 1 87.69 84 ALA A N 1
ATOM 639 C CA . ALA A 1 84 ? 3.146 23.625 -2.561 1 87.69 84 ALA A CA 1
ATOM 640 C C . ALA A 1 84 ? 1.731 23.297 -2.096 1 87.69 84 ALA A C 1
ATOM 642 O O . ALA A 1 84 ? 0.799 23.25 -2.902 1 87.69 84 ALA A O 1
ATOM 643 N N . GLY A 1 85 ? 1.581 23 -0.816 1 86.88 85 GLY A N 1
ATOM 644 C CA . GLY A 1 85 ? 0.303 22.578 -0.264 1 86.88 85 GLY A CA 1
ATOM 645 C C . GLY A 1 85 ? -0.756 23.656 -0.32 1 86.88 85 GLY A C 1
ATOM 646 O O . GLY A 1 85 ? -1.949 23.375 -0.196 1 86.88 85 GLY A O 1
ATOM 647 N N . ALA A 1 86 ? -0.346 24.859 -0.461 1 82.5 86 ALA A N 1
ATOM 648 C CA . ALA A 1 86 ? -1.266 25.984 -0.533 1 82.5 86 ALA A CA 1
ATOM 649 C C . ALA A 1 86 ? -2.025 26 -1.856 1 82.5 86 ALA A C 1
ATOM 651 O O . ALA A 1 86 ? -3.164 26.469 -1.923 1 82.5 86 ALA A O 1
ATOM 652 N N . SER A 1 87 ? -1.462 25.359 -2.842 1 83.06 87 SER A N 1
ATOM 653 C CA . SER A 1 87 ? -2.043 25.516 -4.168 1 83.06 87 SER A CA 1
ATOM 654 C C . SER A 1 87 ? -2.547 24.188 -4.723 1 83.06 87 SER A C 1
ATOM 656 O O . SER A 1 87 ? -3.381 24.172 -5.629 1 83.06 87 SER A O 1
ATOM 658 N N . GLU A 1 88 ? -2.002 23.109 -4.27 1 84.88 88 GLU A N 1
ATOM 659 C CA . GLU A 1 88 ? -2.361 21.812 -4.852 1 84.88 88 GLU A CA 1
ATOM 660 C C . GLU A 1 88 ? -2.152 20.672 -3.857 1 84.88 88 GLU A C 1
ATOM 662 O O . GLU A 1 88 ? -1.636 20.891 -2.758 1 84.88 88 GLU A O 1
ATOM 667 N N . CYS A 1 89 ? -2.619 19.547 -4.32 1 93.38 89 CYS A N 1
ATOM 668 C CA . CYS A 1 89 ? -2.314 18.328 -3.559 1 93.38 89 CYS A CA 1
ATOM 669 C C . CYS A 1 89 ? -0.851 17.938 -3.727 1 93.38 89 CYS A C 1
ATOM 671 O O . CYS A 1 89 ? -0.464 17.391 -4.762 1 93.38 89 CYS A O 1
ATOM 673 N N . CYS A 1 90 ? -0.091 18.281 -2.736 1 96.25 90 CYS A N 1
ATOM 674 C CA . CYS A 1 90 ? 1.354 18.109 -2.838 1 96.25 90 CYS A CA 1
ATOM 675 C C . CYS A 1 90 ? 1.756 16.672 -2.527 1 96.25 90 CYS A C 1
ATOM 677 O O . CYS A 1 90 ? 0.91 15.852 -2.18 1 96.25 90 CYS A O 1
ATOM 679 N N . LYS A 1 91 ? 3.039 16.391 -2.672 1 97.06 91 LYS A N 1
ATOM 680 C CA . LYS A 1 91 ? 3.578 15.047 -2.457 1 97.06 91 LYS A CA 1
ATOM 681 C C . LYS A 1 91 ? 3.361 14.594 -1.017 1 97.06 91 LYS A C 1
ATOM 683 O O . LYS A 1 91 ? 3.203 13.398 -0.755 1 97.06 91 LYS A O 1
ATOM 688 N N . HIS A 1 92 ? 3.311 15.555 -0.093 1 97.25 92 HIS A N 1
ATOM 689 C CA . HIS A 1 92 ? 3.117 15.203 1.309 1 97.25 92 HIS A CA 1
ATOM 690 C C . HIS A 1 92 ? 1.7 14.695 1.56 1 97.25 92 HIS A C 1
ATOM 692 O O . HIS A 1 92 ? 1.507 13.688 2.244 1 97.25 92 HIS A O 1
ATOM 698 N N . VAL A 1 93 ? 0.757 15.383 0.956 1 98.31 93 VAL A N 1
ATOM 699 C CA . VAL A 1 93 ? -0.633 14.961 1.087 1 98.31 93 VAL A CA 1
ATOM 700 C C . VAL A 1 93 ? -0.819 13.586 0.446 1 98.31 93 VAL A C 1
ATOM 702 O O . VAL A 1 93 ? -1.425 12.695 1.042 1 98.31 93 VAL A O 1
ATOM 705 N N . VAL A 1 94 ? -0.249 13.398 -0.721 1 98.38 94 VAL A N 1
ATOM 706 C CA . VAL A 1 94 ? -0.37 12.125 -1.427 1 98.38 94 VAL A CA 1
ATOM 707 C C . VAL A 1 94 ? 0.239 11.008 -0.585 1 98.38 94 VAL A C 1
ATOM 709 O O . VAL A 1 94 ? -0.334 9.922 -0.479 1 98.38 94 VAL A O 1
ATOM 712 N N . SER A 1 95 ? 1.376 11.273 0.029 1 98.19 95 SER A N 1
ATOM 713 C CA . SER A 1 95 ? 2.035 10.266 0.851 1 98.19 95 SER A CA 1
ATOM 714 C C . SER A 1 95 ? 1.146 9.828 2.012 1 98.19 95 SER A C 1
ATOM 716 O O . SER A 1 95 ? 1.062 8.641 2.326 1 98.19 95 SER A O 1
ATOM 718 N N . VAL A 1 96 ? 0.489 10.773 2.625 1 98.31 96 VAL A N 1
ATOM 719 C CA . VAL A 1 96 ? -0.387 10.469 3.754 1 98.31 96 VAL A CA 1
ATOM 720 C C . VAL A 1 96 ? -1.591 9.664 3.273 1 98.31 96 VAL A C 1
ATOM 722 O O . VAL A 1 96 ? -1.993 8.695 3.918 1 98.31 96 VAL A O 1
ATOM 725 N N . LEU A 1 97 ? -2.145 10.047 2.156 1 98.56 97 LEU A N 1
ATOM 726 C CA . LEU A 1 97 ? -3.277 9.312 1.608 1 98.56 97 LEU A CA 1
ATOM 727 C C . LEU A 1 97 ? -2.873 7.883 1.251 1 98.56 97 LEU A C 1
ATOM 729 O O . LEU A 1 97 ? -3.641 6.941 1.467 1 98.56 97 LEU A O 1
ATOM 733 N N . LEU A 1 98 ? -1.702 7.676 0.701 1 98.44 98 LEU A N 1
ATOM 734 C CA . LEU A 1 98 ? -1.208 6.34 0.385 1 98.44 98 LEU A CA 1
ATOM 735 C C . LEU A 1 98 ? -0.991 5.527 1.656 1 98.44 98 LEU A C 1
ATOM 737 O O . LEU A 1 98 ? -1.188 4.309 1.66 1 98.44 98 LEU A O 1
ATOM 741 N N . LEU A 1 99 ? -0.545 6.18 2.697 1 98.25 99 LEU A N 1
ATOM 742 C CA . LEU A 1 99 ? -0.452 5.496 3.982 1 98.25 99 LEU A CA 1
ATOM 743 C C . LEU A 1 99 ? -1.815 4.973 4.418 1 98.25 99 LEU A C 1
ATOM 745 O O . LEU A 1 99 ? -1.925 3.846 4.91 1 98.25 99 LEU A O 1
ATOM 749 N N . LEU A 1 100 ? -2.797 5.77 4.238 1 98.12 100 LEU A N 1
ATOM 750 C CA . LEU A 1 100 ? -4.152 5.395 4.621 1 98.12 100 LEU A CA 1
ATOM 751 C C . LEU A 1 100 ? -4.684 4.281 3.721 1 98.12 100 LEU A C 1
ATOM 753 O O . LEU A 1 100 ? -5.641 3.592 4.082 1 98.12 100 LEU A O 1
ATOM 757 N N . ASN A 1 101 ? -4.168 4.172 2.557 1 97.94 101 ASN A N 1
ATOM 758 C CA . ASN A 1 101 ? -4.461 3.033 1.691 1 97.94 101 ASN A CA 1
ATOM 759 C C . ASN A 1 101 ? -3.865 1.74 2.244 1 97.94 101 ASN A C 1
ATOM 761 O O . ASN A 1 101 ? -4.469 0.672 2.121 1 97.94 101 ASN A O 1
ATOM 765 N N . ARG A 1 102 ? -2.719 1.834 2.855 1 96.5 102 ARG A N 1
ATOM 766 C CA . ARG A 1 102 ? -1.989 0.662 3.328 1 96.5 102 ARG A CA 1
ATOM 767 C C . ARG A 1 102 ? -2.414 0.287 4.746 1 96.5 102 ARG A C 1
ATOM 769 O O . ARG A 1 102 ? -2.146 -0.825 5.203 1 96.5 102 ARG A O 1
ATOM 776 N N . THR A 1 103 ? -3.053 1.215 5.387 1 95.62 103 THR A N 1
ATOM 777 C CA . THR A 1 103 ? -3.424 1.029 6.785 1 95.62 103 THR A CA 1
ATOM 778 C C . THR A 1 103 ? -4.926 1.206 6.973 1 95.62 103 THR A C 1
ATOM 780 O O . THR A 1 103 ? -5.453 2.307 6.801 1 95.62 103 THR A O 1
ATOM 783 N N . PRO A 1 104 ? -5.555 0.116 7.395 1 95 104 PRO A N 1
ATOM 784 C CA . PRO A 1 104 ? -6.977 0.305 7.695 1 95 104 PRO A CA 1
ATOM 785 C C . PRO A 1 104 ? -7.223 1.439 8.688 1 95 104 PRO A C 1
ATOM 787 O O . PRO A 1 104 ? -6.484 1.577 9.672 1 95 104 PRO A O 1
ATOM 790 N N . ILE A 1 105 ? -8.227 2.199 8.461 1 95.12 105 ILE A N 1
ATOM 791 C CA . ILE A 1 105 ? -8.531 3.377 9.266 1 95.12 105 ILE A CA 1
ATOM 792 C C . ILE A 1 105 ? -8.719 2.973 10.727 1 95.12 105 ILE A C 1
ATOM 794 O O . ILE A 1 105 ? -8.305 3.695 11.633 1 95.12 105 ILE A O 1
ATOM 798 N N . ALA A 1 106 ? -9.336 1.832 10.938 1 93 106 ALA A N 1
ATOM 799 C CA . ALA A 1 106 ? -9.594 1.329 12.281 1 93 106 ALA A CA 1
ATOM 800 C C . ALA A 1 106 ? -8.289 1.105 13.039 1 93 106 ALA A C 1
ATOM 802 O O . ALA A 1 106 ? -8.25 1.183 14.273 1 93 106 ALA A O 1
ATOM 803 N N . ASP A 1 107 ? -7.184 0.901 12.359 1 93.44 107 ASP A N 1
ATOM 804 C CA . ASP A 1 107 ? -5.902 0.553 12.977 1 93.44 107 ASP A CA 1
ATOM 805 C C . ASP A 1 107 ? -5.059 1.8 13.227 1 93.44 107 ASP A C 1
ATOM 807 O O . ASP A 1 107 ? -4.004 1.724 13.859 1 93.44 107 ASP A O 1
ATOM 811 N N . LEU A 1 108 ? -5.469 2.957 12.766 1 94.5 108 LEU A N 1
ATOM 812 C CA . LEU A 1 108 ? -4.75 4.199 13.008 1 94.5 108 LEU A CA 1
ATOM 813 C C . LEU A 1 108 ? -4.82 4.59 14.477 1 94.5 108 LEU A C 1
ATOM 815 O O . LEU A 1 108 ? -5.84 4.359 15.141 1 94.5 108 LEU A O 1
ATOM 819 N N . GLU A 1 109 ? -3.781 5.18 14.867 1 90.81 109 GLU A N 1
ATOM 820 C CA . GLU A 1 109 ? -3.742 5.668 16.234 1 90.81 109 GLU A CA 1
ATOM 821 C C . GLU A 1 109 ? -4.801 6.742 16.469 1 90.81 109 GLU A C 1
ATOM 823 O O . GLU A 1 109 ? -4.965 7.652 15.656 1 90.81 109 GLU A O 1
ATOM 828 N N . THR A 1 110 ? -5.5 6.578 17.531 1 92.31 110 THR A N 1
ATOM 829 C CA . THR A 1 110 ? -6.461 7.605 17.922 1 92.31 110 THR A CA 1
ATOM 830 C C . THR A 1 110 ? -5.773 8.727 18.703 1 92.31 110 THR A C 1
ATOM 832 O O . THR A 1 110 ? -5.066 8.461 19.672 1 92.31 110 THR A O 1
ATOM 835 N N . LEU A 1 111 ? -5.926 9.867 18.234 1 88.31 111 LEU A N 1
ATOM 836 C CA . LEU A 1 111 ? -5.273 11.016 18.859 1 88.31 111 LEU A CA 1
ATOM 837 C C . LEU A 1 111 ? -6.223 11.719 19.828 1 88.31 111 LEU A C 1
ATOM 839 O O . LEU A 1 111 ? -7.402 11.898 19.516 1 88.31 111 LEU A O 1
ATOM 843 N N . SER A 1 112 ? -5.648 11.898 21 1 80.88 112 SER A N 1
ATOM 844 C CA . SER A 1 112 ? -6.336 12.797 21.922 1 80.88 112 SER A CA 1
ATOM 845 C C . SER A 1 112 ? -5.805 14.227 21.797 1 80.88 112 SER A C 1
ATOM 847 O O . SER A 1 112 ? -4.719 14.445 21.266 1 80.88 112 SER A O 1
ATOM 849 N N . SER A 1 113 ? -6.625 15.242 22.016 1 71.88 113 SER A N 1
ATOM 850 C CA . SER A 1 113 ? -6.227 16.641 21.891 1 71.88 113 SER A CA 1
ATOM 851 C C . SER A 1 113 ? -4.867 16.891 22.547 1 71.88 113 SER A C 1
ATOM 853 O O . SER A 1 113 ? -4.023 17.578 21.984 1 71.88 113 SER A O 1
ATOM 855 N N . THR A 1 114 ? -4.613 16.25 23.625 1 70.44 114 THR A N 1
ATOM 856 C CA . THR A 1 114 ? -3.363 16.438 24.359 1 70.44 114 THR A CA 1
ATOM 857 C C . THR A 1 114 ? -2.211 15.742 23.641 1 70.44 114 THR A C 1
ATOM 859 O O . THR A 1 114 ? -1.094 16.266 23.594 1 70.44 114 THR A O 1
ATOM 862 N N . ASP A 1 115 ? -2.494 14.68 23.031 1 66.81 115 ASP A N 1
ATOM 863 C CA . ASP A 1 115 ? -1.473 13.875 22.375 1 66.81 115 ASP A CA 1
ATOM 864 C C . ASP A 1 115 ? -0.943 14.578 21.125 1 66.81 115 ASP A C 1
ATOM 866 O O . ASP A 1 115 ? 0.268 14.625 20.906 1 66.81 115 ASP A O 1
ATOM 870 N N . VAL A 1 116 ? -1.836 15.156 20.484 1 65.06 116 VAL A N 1
ATOM 871 C CA . VAL A 1 116 ? -1.47 15.812 19.234 1 65.06 116 VAL A CA 1
ATOM 872 C C . VAL A 1 116 ? -0.561 17 19.516 1 65.06 116 VAL A C 1
ATOM 874 O O . VAL A 1 116 ? 0.489 17.156 18.891 1 65.06 116 VAL A O 1
ATOM 877 N N . LYS A 1 117 ? -1.012 17.75 20.422 1 66.69 117 LYS A N 1
ATOM 878 C CA . LYS A 1 117 ? -0.232 18.938 20.781 1 66.69 117 LYS A CA 1
ATOM 879 C C . LYS A 1 117 ? 1.145 18.547 21.312 1 66.69 117 LYS A C 1
ATOM 881 O O . LYS A 1 117 ? 2.152 19.156 20.953 1 66.69 117 LYS A O 1
ATOM 886 N N . CYS A 1 118 ? 1.141 17.516 22.078 1 70.19 118 CYS A N 1
ATOM 887 C CA . CYS A 1 118 ? 2.389 17.078 22.703 1 70.19 118 CYS A CA 1
ATOM 888 C C . CYS A 1 118 ? 3.33 16.484 21.656 1 70.19 118 CYS A C 1
ATOM 890 O O . CYS A 1 118 ? 4.52 16.797 21.641 1 70.19 118 CYS A O 1
ATOM 892 N N . GLN A 1 119 ? 2.773 15.734 20.859 1 66.19 119 GLN A N 1
ATOM 893 C CA . GLN A 1 119 ? 3.607 15.094 19.844 1 66.19 119 GLN A CA 1
ATOM 894 C C . GLN A 1 119 ? 4.125 16.109 18.828 1 66.19 119 GLN A C 1
ATOM 896 O O . GLN A 1 119 ? 5.293 16.047 18.438 1 66.19 119 GLN A O 1
ATOM 901 N N . TRP A 1 120 ? 3.258 16.938 18.578 1 66.88 120 TRP A N 1
ATOM 902 C CA . TRP A 1 120 ? 3.627 18 17.641 1 66.88 120 TRP A CA 1
ATOM 903 C C . TRP A 1 120 ? 4.73 18.875 18.234 1 66.88 120 TRP A C 1
ATOM 905 O O . TRP A 1 120 ? 5.688 19.234 17.547 1 66.88 120 TRP A O 1
ATOM 915 N N . THR A 1 121 ? 4.523 19.156 19.484 1 64.62 121 THR A N 1
ATOM 916 C CA . THR A 1 121 ? 5.492 20 20.188 1 64.62 121 THR A CA 1
ATOM 917 C C . THR A 1 121 ? 6.828 19.266 20.328 1 64.62 121 THR A C 1
ATOM 919 O O . THR A 1 121 ? 7.887 19.875 20.156 1 64.62 121 THR A O 1
ATOM 922 N N . LYS A 1 122 ? 6.68 18.031 20.578 1 66.06 122 LYS A N 1
ATOM 923 C CA . LYS A 1 122 ? 7.895 17.25 20.75 1 66.06 122 LYS A CA 1
ATOM 924 C C . LYS A 1 122 ? 8.672 17.109 19.453 1 66.06 122 LYS A C 1
ATOM 926 O O . LYS A 1 122 ? 9.898 17.156 19.438 1 66.06 122 LYS A O 1
ATOM 931 N N . LEU A 1 123 ? 7.879 16.906 18.562 1 61.06 123 LEU A N 1
ATOM 932 C CA . LEU A 1 123 ? 8.531 16.688 17.266 1 61.06 123 LEU A CA 1
ATOM 933 C C . LEU A 1 123 ? 8.992 18 16.656 1 61.06 123 LEU A C 1
ATOM 935 O O . LEU A 1 123 ? 9.93 18.031 15.867 1 61.06 123 LEU A O 1
ATOM 939 N N . ARG A 1 124 ? 8.227 19.062 17.016 1 55.72 124 ARG A N 1
ATOM 940 C CA . ARG A 1 124 ? 8.672 20.391 16.594 1 55.72 124 ARG A CA 1
ATOM 941 C C . ARG A 1 124 ? 9.953 20.797 17.297 1 55.72 124 ARG A C 1
ATOM 943 O O . ARG A 1 124 ? 10.703 21.641 16.812 1 55.72 124 ARG A O 1
ATOM 950 N N . GLN A 1 125 ? 10.062 20.281 18.562 1 50.34 125 GLN A N 1
ATOM 951 C CA . GLN A 1 125 ? 11.289 20.641 19.266 1 50.34 125 GLN A CA 1
ATOM 952 C C . GLN A 1 125 ? 12.508 20.016 18.594 1 50.34 125 GLN A C 1
ATOM 954 O O . GLN A 1 125 ? 12.734 18.812 18.703 1 50.34 125 GLN A O 1
ATOM 959 N N . PRO A 1 126 ? 12.797 20.375 17.5 1 46.78 126 PRO A N 1
ATOM 960 C CA . PRO A 1 126 ? 14.023 19.906 16.859 1 46.78 126 PRO A CA 1
ATOM 961 C C . PRO A 1 126 ? 15.07 19.422 17.859 1 46.78 126 PRO A C 1
ATOM 963 O O . PRO A 1 126 ? 14.875 19.547 19.062 1 46.78 126 PRO A O 1
ATOM 966 N N . THR A 1 127 ? 16.578 19.781 17.375 1 42.19 127 THR A N 1
ATOM 967 C CA . THR A 1 127 ? 18.016 19.938 17.609 1 42.19 127 THR A CA 1
ATOM 968 C C . THR A 1 127 ? 18.266 20.719 18.891 1 42.19 127 THR A C 1
ATOM 970 O O . THR A 1 127 ? 19.406 20.859 19.328 1 42.19 127 THR A O 1
ATOM 973 N N . LEU A 1 128 ? 17.406 21.516 19.391 1 38.09 128 LEU A N 1
ATOM 974 C CA . LEU A 1 128 ? 18.031 22.266 20.484 1 38.09 128 LEU A CA 1
ATOM 975 C C . LEU A 1 128 ? 18.562 21.328 21.547 1 38.09 128 LEU A C 1
ATOM 977 O O . LEU A 1 128 ? 19.625 21.578 22.125 1 38.09 128 LEU A O 1
ATOM 981 N N . THR A 1 129 ? 17.734 20.422 22.078 1 38.28 129 THR A N 1
ATOM 982 C CA . THR A 1 129 ? 18.266 19.625 23.156 1 38.28 129 THR A CA 1
ATOM 983 C C . THR A 1 129 ? 19.172 18.516 22.625 1 38.28 129 THR A C 1
ATOM 985 O O . THR A 1 129 ? 19.891 17.875 23.391 1 38.28 129 THR A O 1
ATOM 988 N N . GLN A 1 130 ? 18.984 18.109 21.406 1 36.78 130 GLN A N 1
ATOM 989 C CA . GLN A 1 130 ? 19.859 16.969 21.156 1 36.78 130 GLN A CA 1
ATOM 990 C C . GLN A 1 130 ? 21.328 17.391 21.188 1 36.78 130 GLN A C 1
ATOM 992 O O . GLN A 1 130 ? 22.219 16.547 21.188 1 36.78 130 GLN A O 1
ATOM 997 N N . TYR A 1 131 ? 21.625 18.609 20.656 1 33.31 131 TYR A N 1
ATOM 998 C CA . TYR A 1 131 ? 23.047 18.922 20.859 1 33.31 131 TYR A CA 1
ATOM 999 C C . TYR A 1 131 ? 23.297 19.359 22.297 1 33.31 131 TYR A C 1
ATOM 1001 O O . TYR A 1 131 ? 24.156 20.219 22.547 1 33.31 131 TYR A O 1
ATOM 1009 N N . LYS A 1 132 ? 22.328 19.406 23.141 1 33.38 132 LYS A N 1
ATOM 1010 C CA . LYS A 1 132 ? 22.984 19.75 24.406 1 33.38 132 LYS A CA 1
ATOM 1011 C C . LYS A 1 132 ? 23.969 18.656 24.828 1 33.38 132 LYS A C 1
ATOM 1013 O O . LYS A 1 132 ? 23.609 17.484 24.875 1 33.38 132 LYS A O 1
ATOM 1018 N N . PRO A 1 133 ? 25.281 18.891 24.75 1 32.38 133 PRO A N 1
ATOM 1019 C CA . PRO A 1 133 ? 26.25 18.016 25.406 1 32.38 133 PRO A CA 1
ATOM 1020 C C . PRO A 1 133 ? 25.781 17.531 26.781 1 32.38 133 PRO A C 1
ATOM 1022 O O . PRO A 1 133 ? 25.234 18.312 27.547 1 32.38 133 PRO A O 1
ATOM 1025 N N . LEU A 1 134 ? 25.203 16.406 26.828 1 30.98 134 LEU A N 1
ATOM 1026 C CA . LEU A 1 134 ? 25 15.844 28.156 1 30.98 134 LEU A CA 1
ATOM 1027 C C . LEU A 1 134 ? 26.219 16.078 29.047 1 30.98 134 LEU A C 1
ATOM 1029 O O . LEU A 1 134 ? 27.344 15.75 28.656 1 30.98 134 LEU A O 1
ATOM 1033 N N . PRO A 1 135 ? 26.188 17.125 29.797 1 28.42 135 PRO A N 1
ATOM 1034 C CA . PRO A 1 135 ? 27.297 17.172 30.75 1 28.42 135 PRO A CA 1
ATOM 1035 C C . PRO A 1 135 ? 27.562 15.828 31.422 1 28.42 135 PRO A C 1
ATOM 1037 O O . PRO A 1 135 ? 26.656 15 31.531 1 28.42 135 PRO A O 1
ATOM 1040 N N . VAL A 1 136 ? 28.875 15.32 31.406 1 26.84 136 VAL A N 1
ATOM 1041 C CA . VAL A 1 136 ? 29.547 14.188 32.031 1 26.84 136 VAL A CA 1
ATOM 1042 C C . VAL A 1 136 ? 29.031 14.008 33.469 1 26.84 136 VAL A C 1
ATOM 1044 O O . VAL A 1 136 ? 29.234 12.953 34.062 1 26.84 136 VAL A O 1
ATOM 1047 N N . ASP A 1 137 ? 28.641 15.094 34.094 1 26.98 137 ASP A N 1
ATOM 1048 C CA . ASP A 1 137 ? 28.719 14.906 35.531 1 26.98 137 ASP A CA 1
ATOM 1049 C C . ASP A 1 137 ? 27.719 13.852 36 1 26.98 137 ASP A C 1
ATOM 1051 O O . ASP A 1 137 ? 27.969 13.156 37 1 26.98 137 ASP A O 1
ATOM 1055 N N . THR A 1 138 ? 26.438 14.07 35.719 1 27.16 138 THR A N 1
ATOM 1056 C CA . THR A 1 138 ? 25.625 13.602 36.844 1 27.16 138 THR A CA 1
ATOM 1057 C C . THR A 1 138 ? 25.422 12.086 36.75 1 27.16 138 THR A C 1
ATOM 1059 O O . THR A 1 138 ? 24.484 11.625 36.094 1 27.16 138 THR A O 1
ATOM 1062 N N . PHE A 1 139 ? 26.453 11.32 36.281 1 25.06 139 PHE A N 1
ATOM 1063 C CA . PHE A 1 139 ? 26.422 9.883 36.5 1 25.06 139 PHE A CA 1
ATOM 1064 C C . PHE A 1 139 ? 26.047 9.578 37.969 1 25.06 139 PHE A C 1
ATOM 1066 O O . PHE A 1 139 ? 26.875 9.742 38.844 1 25.06 139 PHE A O 1
ATOM 1073 N N . ASP A 1 140 ? 24.953 10.109 38.531 1 25.47 140 ASP A N 1
ATOM 1074 C CA . ASP A 1 140 ? 24.641 9.656 39.875 1 25.47 140 ASP A CA 1
ATOM 1075 C C . ASP A 1 140 ? 24.594 8.133 39.938 1 25.47 140 ASP A C 1
ATOM 1077 O O . ASP A 1 140 ? 23.797 7.492 39.25 1 25.47 140 ASP A O 1
ATOM 1081 N N . CYS A 1 141 ? 25.812 7.492 40.094 1 27.86 141 CYS A N 1
ATOM 1082 C CA . CYS A 1 141 ? 26.078 6.16 40.594 1 27.86 141 CYS A CA 1
ATOM 1083 C C . CYS A 1 141 ? 25.172 5.836 41.781 1 27.86 141 CYS A C 1
ATOM 1085 O O . CYS A 1 141 ? 25.391 6.328 42.906 1 27.86 141 CYS A O 1
ATOM 1087 N N . CYS A 1 142 ? 23.828 6.062 41.719 1 24.23 142 CYS A N 1
ATOM 1088 C CA . CYS A 1 142 ? 22.984 5.766 42.875 1 24.23 142 CYS A CA 1
ATOM 1089 C C . CYS A 1 142 ? 23.297 4.387 43.438 1 24.23 142 CYS A C 1
ATOM 1091 O O . CYS A 1 142 ? 23.094 3.375 42.75 1 24.23 142 CYS A O 1
ATOM 1093 N N . TYR A 1 143 ? 24.453 4.23 44.156 1 23.2 143 TYR A N 1
ATOM 1094 C CA . TYR A 1 143 ? 24.734 3.211 45.156 1 23.2 143 TYR A CA 1
ATOM 1095 C C . TYR A 1 143 ? 23.531 2.977 46.062 1 23.2 143 TYR A C 1
ATOM 1097 O O . TYR A 1 143 ? 23.203 3.818 46.906 1 23.2 143 TYR A O 1
ATOM 1105 N N . LYS A 1 144 ? 22.375 2.707 45.469 1 27.08 144 LYS A N 1
ATOM 1106 C CA . LYS A 1 144 ? 21.344 2.312 46.406 1 27.08 144 LYS A CA 1
ATOM 1107 C C . LYS A 1 144 ? 21.906 1.356 47.469 1 27.08 144 LYS A C 1
ATOM 1109 O O . LYS A 1 144 ? 22.469 0.319 47.125 1 27.08 144 LYS A O 1
ATOM 1114 N N . LYS A 1 145 ? 22.297 1.921 48.594 1 27.05 145 LYS A N 1
ATOM 1115 C CA . LYS A 1 145 ? 22.609 1.304 49.875 1 27.05 145 LYS A CA 1
ATOM 1116 C C . LYS A 1 145 ? 21.641 0.171 50.188 1 27.05 145 LYS A C 1
ATOM 1118 O O . LYS A 1 145 ? 20.438 0.321 50.031 1 27.05 145 LYS A O 1
ATOM 1123 N N . THR A 1 146 ? 22.172 -1.074 50.062 1 25.3 146 THR A N 1
ATOM 1124 C CA . THR A 1 146 ? 21.641 -2.346 50.531 1 25.3 146 THR A CA 1
ATOM 1125 C C . THR A 1 146 ? 20.984 -2.18 51.906 1 25.3 146 THR A C 1
ATOM 1127 O O . THR A 1 146 ? 21.672 -1.873 52.875 1 25.3 146 THR A O 1
ATOM 1130 N N . SER A 1 147 ? 19.891 -1.381 51.938 1 26.25 147 SER A N 1
ATOM 1131 C CA . SER A 1 147 ? 19.25 -1.302 53.25 1 26.25 147 SER A CA 1
ATOM 1132 C C . SER A 1 147 ? 19.188 -2.674 53.938 1 26.25 147 SER A C 1
ATOM 1134 O O . SER A 1 147 ? 18.906 -3.674 53.25 1 26.25 147 SER A O 1
ATOM 1136 N N . GLU A 1 148 ? 19.875 -2.793 55.031 1 26.66 148 GLU A N 1
ATOM 1137 C CA . GLU A 1 148 ? 19.984 -3.863 56 1 26.66 148 GLU A CA 1
ATOM 1138 C C . GLU A 1 148 ? 18.609 -4.438 56.344 1 26.66 148 GLU A C 1
ATOM 1140 O O . GLU A 1 148 ? 17.703 -3.701 56.75 1 26.66 148 GLU A O 1
ATOM 1145 N N . MET A 1 149 ? 18.031 -5.195 55.406 1 25.55 149 MET A N 1
ATOM 1146 C CA . MET A 1 149 ? 16.875 -5.957 55.844 1 25.55 149 MET A CA 1
ATOM 1147 C C . MET A 1 149 ? 17.125 -6.609 57.188 1 25.55 149 MET A C 1
ATOM 1149 O O . MET A 1 149 ? 18.062 -7.406 57.344 1 25.55 149 MET A O 1
ATOM 1153 N N . ASN A 1 150 ? 17.172 -5.777 58.25 1 25.92 150 ASN A N 1
ATOM 1154 C CA . ASN A 1 150 ? 17.203 -6.352 59.594 1 25.92 150 ASN A CA 1
ATOM 1155 C C . ASN A 1 150 ? 16.094 -7.375 59.781 1 25.92 150 ASN A C 1
ATOM 1157 O O . ASN A 1 150 ? 14.914 -7.023 59.75 1 25.92 150 ASN A O 1
ATOM 1161 N N . VAL A 1 151 ? 16.266 -8.5 59.031 1 29.72 151 VAL A N 1
ATOM 1162 C CA . VAL A 1 151 ? 15.461 -9.664 59.406 1 29.72 151 VAL A CA 1
ATOM 1163 C C . VAL A 1 151 ? 15.539 -9.875 60.906 1 29.72 151 VAL A C 1
ATOM 1165 O O . VAL A 1 151 ? 16.625 -10.125 61.438 1 29.72 151 VAL A O 1
ATOM 1168 N N . ASP A 1 152 ? 14.914 -8.992 61.656 1 27.95 152 ASP A N 1
ATOM 1169 C CA . ASP A 1 152 ? 14.766 -9.312 63.094 1 27.95 152 ASP A CA 1
ATOM 1170 C C . ASP A 1 152 ? 14.188 -10.711 63.281 1 27.95 152 ASP A C 1
ATOM 1172 O O . ASP A 1 152 ? 13.055 -10.984 62.844 1 27.95 152 ASP A O 1
ATOM 1176 N N . ILE A 1 153 ? 15.086 -11.734 63.031 1 29.86 153 ILE A N 1
ATOM 1177 C CA . ILE A 1 153 ? 14.812 -13.078 63.531 1 29.86 153 ILE A CA 1
ATOM 1178 C C . ILE A 1 153 ? 14.359 -13.016 65 1 29.86 153 ILE A C 1
ATOM 1180 O O . ILE A 1 153 ? 15.109 -12.562 65.875 1 29.86 153 ILE A O 1
ATOM 1184 N N . ASP A 1 154 ? 13.07 -12.594 65.125 1 27.42 154 ASP A N 1
ATOM 1185 C CA . ASP A 1 154 ? 12.531 -12.734 66.5 1 27.42 154 ASP A CA 1
ATOM 1186 C C . ASP A 1 154 ? 12.898 -14.094 67.125 1 27.42 154 ASP A C 1
ATOM 1188 O O . ASP A 1 154 ? 12.758 -15.125 66.438 1 27.42 154 ASP A O 1
ATOM 1192 N N . GLY A 1 155 ? 13.953 -14.094 67.938 1 26.95 155 GLY A N 1
ATOM 1193 C CA . GLY A 1 155 ? 14.508 -15.133 68.812 1 26.95 155 GLY A CA 1
ATOM 1194 C C . GLY A 1 155 ? 13.453 -16.016 69.438 1 26.95 155 GLY A C 1
ATOM 1195 O O . GLY A 1 155 ? 13.781 -16.984 70.125 1 26.95 155 GLY A O 1
ATOM 1196 N N . GLU A 1 156 ? 12.211 -15.461 69.562 1 28.97 156 GLU A N 1
ATOM 1197 C CA . GLU A 1 156 ? 11.562 -16.188 70.625 1 28.97 156 GLU A CA 1
ATOM 1198 C C . GLU A 1 156 ? 11.336 -17.641 70.25 1 28.97 156 GLU A C 1
ATOM 1200 O O . GLU A 1 156 ? 11.352 -18.516 71.125 1 28.97 156 GLU A O 1
ATOM 1205 N N . THR A 1 157 ? 10.688 -17.844 69.062 1 24.81 157 THR A N 1
ATOM 1206 C CA . THR A 1 157 ? 9.922 -19.078 69.25 1 24.81 157 THR A CA 1
ATOM 1207 C C . THR A 1 157 ? 10.797 -20.297 69 1 24.81 157 THR A C 1
ATOM 1209 O O . THR A 1 157 ? 10.711 -20.938 67.938 1 24.81 157 THR A O 1
ATOM 1212 N N . VAL A 1 158 ? 12.109 -20.016 68.688 1 24.31 158 VAL A N 1
ATOM 1213 C CA . VAL A 1 158 ? 12.82 -21.281 68.562 1 24.31 158 VAL A CA 1
ATOM 1214 C C . VAL A 1 158 ? 12.961 -21.938 69.938 1 24.31 158 VAL A C 1
ATOM 1216 O O . VAL A 1 158 ? 13.805 -22.828 70.125 1 24.31 158 VAL A O 1
ATOM 1219 N N . ARG A 1 159 ? 12.273 -21.469 71 1 20.55 159 ARG A N 1
ATOM 1220 C CA . ARG A 1 159 ? 12.461 -22.469 72.062 1 20.55 159 ARG A CA 1
ATOM 1221 C C . ARG A 1 159 ? 11.68 -23.734 71.75 1 20.55 159 ARG A C 1
ATOM 1223 O O . ARG A 1 159 ? 10.555 -23.672 71.25 1 20.55 159 ARG A O 1
ATOM 1230 N N . MET B 1 1 ? 13.75 -1.909 -0.214 1 86.94 1 MET B N 1
ATOM 1231 C CA . MET B 1 1 ? 13.203 -1.511 -1.508 1 86.94 1 MET B CA 1
ATOM 1232 C C . MET B 1 1 ? 11.898 -2.254 -1.804 1 86.94 1 MET B C 1
ATOM 1234 O O . MET B 1 1 ? 11.773 -3.439 -1.495 1 86.94 1 MET B O 1
ATOM 1238 N N . SER B 1 2 ? 10.867 -1.476 -2.301 1 93.12 2 SER B N 1
ATOM 1239 C CA . SER B 1 2 ? 9.578 -2.041 -2.67 1 93.12 2 SER B CA 1
ATOM 1240 C C . SER B 1 2 ? 9.227 -1.718 -4.117 1 93.12 2 SER B C 1
ATOM 1242 O O . SER B 1 2 ? 9.852 -0.856 -4.738 1 93.12 2 SER B O 1
ATOM 1244 N N . LEU B 1 3 ? 8.438 -2.523 -4.645 1 97.06 3 LEU B N 1
ATOM 1245 C CA . LEU B 1 3 ? 7.977 -2.25 -6.004 1 97.06 3 LEU B CA 1
ATOM 1246 C C . LEU B 1 3 ? 7.219 -0.928 -6.07 1 97.06 3 LEU B C 1
ATOM 1248 O O . LEU B 1 3 ? 6.48 -0.586 -5.145 1 97.06 3 LEU B O 1
ATOM 1252 N N . SER B 1 4 ? 7.402 -0.288 -7.188 1 97.06 4 SER B N 1
ATOM 1253 C CA . SER B 1 4 ? 6.672 0.967 -7.344 1 97.06 4 SER B CA 1
ATOM 1254 C C . SER B 1 4 ? 5.324 0.743 -8.016 1 97.06 4 SER B C 1
ATOM 1256 O O . SER B 1 4 ? 5.172 -0.181 -8.82 1 97.06 4 SER B O 1
ATOM 1258 N N . LEU B 1 5 ? 4.383 1.651 -7.711 1 98 5 LEU B N 1
ATOM 1259 C CA . LEU B 1 5 ? 3.066 1.565 -8.328 1 98 5 LEU B CA 1
ATOM 1260 C C . LEU B 1 5 ? 3.168 1.725 -9.844 1 98 5 LEU B C 1
ATOM 1262 O O . LEU B 1 5 ? 2.494 1.017 -10.594 1 98 5 LEU B O 1
ATOM 1266 N N . VAL B 1 6 ? 4.004 2.584 -10.281 1 97.25 6 VAL B N 1
ATOM 1267 C CA . VAL B 1 6 ? 4.168 2.816 -11.711 1 97.25 6 VAL B CA 1
ATOM 1268 C C . VAL B 1 6 ? 4.625 1.529 -12.391 1 97.25 6 VAL B C 1
ATOM 1270 O O . VAL B 1 6 ? 4.082 1.149 -13.438 1 97.25 6 VAL B O 1
ATOM 1273 N N . SER B 1 7 ? 5.613 0.858 -11.828 1 97.31 7 SER B N 1
ATOM 1274 C CA . SER B 1 7 ? 6.141 -0.377 -12.398 1 97.31 7 SER B CA 1
ATOM 1275 C C . SER B 1 7 ? 5.074 -1.465 -12.438 1 97.31 7 SER B C 1
ATOM 1277 O O . SER B 1 7 ? 4.973 -2.203 -13.422 1 97.31 7 SER B O 1
ATOM 1279 N N . ILE B 1 8 ? 4.254 -1.514 -11.414 1 98.12 8 ILE B N 1
ATOM 1280 C CA . ILE B 1 8 ? 3.23 -2.547 -11.281 1 98.12 8 ILE B CA 1
ATOM 1281 C C . ILE B 1 8 ? 2.174 -2.365 -12.375 1 98.12 8 ILE B C 1
ATOM 1283 O O . ILE B 1 8 ? 1.859 -3.307 -13.102 1 98.12 8 ILE B O 1
ATOM 1287 N N . PHE B 1 9 ? 1.711 -1.169 -12.539 1 97.81 9 PHE B N 1
ATOM 1288 C CA . PHE B 1 9 ? 0.592 -0.95 -13.445 1 97.81 9 PHE B CA 1
ATOM 1289 C C . PHE B 1 9 ? 1.07 -0.907 -14.891 1 97.81 9 PHE B C 1
ATOM 1291 O O . PHE B 1 9 ? 0.327 -1.265 -15.805 1 97.81 9 PHE B O 1
ATOM 1298 N N . SER B 1 10 ? 2.299 -0.534 -15.078 1 97.06 10 SER B N 1
ATOM 1299 C CA . SER B 1 10 ? 2.883 -0.657 -16.406 1 97.06 10 SER B CA 1
ATOM 1300 C C . SER B 1 10 ? 3.014 -2.119 -16.828 1 97.06 10 SER B C 1
ATOM 1302 O O . SER B 1 10 ? 2.621 -2.492 -17.938 1 97.06 10 SER B O 1
ATOM 1304 N N . TYR B 1 11 ? 3.518 -2.963 -15.945 1 97.5 11 TYR B N 1
ATOM 1305 C CA . TYR B 1 11 ? 3.668 -4.387 -16.219 1 97.5 11 TYR B CA 1
ATOM 1306 C C . TYR B 1 11 ? 2.314 -5.039 -16.484 1 97.5 11 TYR B C 1
ATOM 1308 O O . TYR B 1 11 ? 2.172 -5.82 -17.422 1 97.5 11 TYR B O 1
ATOM 1316 N N . ALA B 1 12 ? 1.362 -4.727 -15.617 1 96.81 12 ALA B N 1
ATOM 1317 C CA . ALA B 1 12 ? 0.039 -5.34 -15.703 1 96.81 12 ALA B CA 1
ATOM 1318 C C . ALA B 1 12 ? -0.74 -4.789 -16.891 1 96.81 12 ALA B C 1
ATOM 1320 O O . ALA B 1 12 ? -1.807 -5.305 -17.234 1 96.81 12 ALA B O 1
ATOM 1321 N N . ASN B 1 13 ? -0.175 -3.787 -17.469 1 95 13 ASN B N 1
ATOM 1322 C CA . ASN B 1 13 ? -0.84 -3.109 -18.578 1 95 13 ASN B CA 1
ATOM 1323 C C . ASN B 1 13 ? -2.275 -2.732 -18.219 1 95 13 ASN B C 1
ATOM 1325 O O . ASN B 1 13 ? -3.207 -3.041 -18.969 1 95 13 ASN B O 1
ATOM 1329 N N . CYS B 1 14 ? -2.459 -2.105 -17.078 1 94 14 CYS B N 1
ATOM 1330 C CA . CYS B 1 14 ? -3.764 -1.645 -16.609 1 94 14 CYS B CA 1
ATOM 1331 C C . CYS B 1 14 ? -3.645 -0.314 -15.875 1 94 14 CYS B C 1
ATOM 1333 O O . CYS B 1 14 ? -2.537 0.19 -15.672 1 94 14 CYS B O 1
ATOM 1335 N N . ASN B 1 15 ? -4.727 0.316 -15.648 1 93.81 15 ASN B N 1
ATOM 1336 C CA . ASN B 1 15 ? -4.754 1.557 -14.875 1 93.81 15 ASN B CA 1
ATOM 1337 C C . ASN B 1 15 ? -5.586 1.409 -13.609 1 93.81 15 ASN B C 1
ATOM 1339 O O . ASN B 1 15 ? -6.094 0.325 -13.312 1 93.81 15 ASN B O 1
ATOM 1343 N N . LEU B 1 16 ? -5.727 2.463 -12.922 1 95.5 16 LEU B N 1
ATOM 1344 C CA . LEU B 1 16 ? -6.324 2.43 -11.586 1 95.5 16 LEU B CA 1
ATOM 1345 C C . LEU B 1 16 ? -7.797 2.049 -11.664 1 95.5 16 LEU B C 1
ATOM 1347 O O . LEU B 1 16 ? -8.359 1.537 -10.695 1 95.5 16 LEU B O 1
ATOM 1351 N N . ASN B 1 17 ? -8.375 2.273 -12.789 1 95.31 17 ASN B N 1
ATOM 1352 C CA . ASN B 1 17 ? -9.805 2.029 -12.945 1 95.31 17 ASN B CA 1
ATOM 1353 C C . ASN B 1 17 ? -10.07 0.663 -13.57 1 95.31 17 ASN B C 1
ATOM 1355 O O . ASN B 1 17 ? -11.227 0.245 -13.688 1 95.31 17 ASN B O 1
ATOM 1359 N N . SER B 1 18 ? -9.047 -0.028 -13.984 1 96.12 18 SER B N 1
ATOM 1360 C CA . SER B 1 18 ? -9.227 -1.358 -14.555 1 96.12 18 SER B CA 1
ATOM 1361 C C . SER B 1 18 ? -9.82 -2.324 -13.539 1 96.12 18 SER B C 1
ATOM 1363 O O . SER B 1 18 ? -9.508 -2.254 -12.352 1 96.12 18 SER B O 1
ATOM 1365 N N . ARG B 1 19 ? -10.602 -3.244 -14.039 1 95.5 19 ARG B N 1
ATOM 1366 C CA . ARG B 1 19 ? -11.234 -4.223 -13.164 1 95.5 19 ARG B CA 1
ATOM 1367 C C . ARG B 1 19 ? -10.195 -5.027 -12.391 1 95.5 19 ARG B C 1
ATOM 1369 O O . ARG B 1 19 ? -10.352 -5.277 -11.195 1 95.5 19 ARG B O 1
ATOM 1376 N N . SER B 1 20 ? -9.133 -5.465 -13.086 1 95.94 20 SER B N 1
ATOM 1377 C CA . SER B 1 20 ? -8.094 -6.266 -12.438 1 95.94 20 SER B CA 1
ATOM 1378 C C . 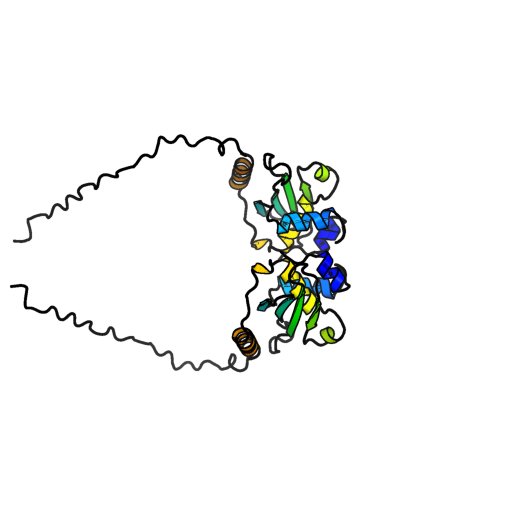SER B 1 20 ? -7.418 -5.484 -11.32 1 95.94 20 SER B C 1
ATOM 1380 O O . SER B 1 20 ? -7.059 -6.059 -10.289 1 95.94 20 SER B O 1
ATOM 1382 N N . ALA B 1 21 ? -7.281 -4.168 -11.516 1 96.94 21 ALA B N 1
ATOM 1383 C CA . ALA B 1 21 ? -6.652 -3.322 -10.508 1 96.94 21 ALA B CA 1
ATOM 1384 C C . ALA B 1 21 ? -7.555 -3.168 -9.281 1 96.94 21 ALA B C 1
ATOM 1386 O O . ALA B 1 21 ? -7.105 -3.344 -8.148 1 96.94 21 ALA B O 1
ATOM 1387 N N . ILE B 1 22 ? -8.789 -2.846 -9.539 1 97.12 22 ILE B N 1
ATOM 1388 C CA . ILE B 1 22 ? -9.75 -2.625 -8.469 1 97.12 22 ILE B CA 1
ATOM 1389 C C . ILE B 1 22 ? -9.938 -3.914 -7.668 1 97.12 22 ILE B C 1
ATOM 1391 O O . ILE B 1 22 ? -9.852 -3.908 -6.438 1 97.12 22 ILE B O 1
ATOM 1395 N N . GLU B 1 23 ? -10.148 -4.977 -8.367 1 96.69 23 GLU B N 1
ATOM 1396 C CA . GLU B 1 23 ? -10.375 -6.258 -7.707 1 96.69 23 GLU B CA 1
ATOM 1397 C C . GLU B 1 23 ? -9.094 -6.77 -7.047 1 96.69 23 GLU B C 1
ATOM 1399 O O . GLU B 1 23 ? -9.148 -7.418 -6 1 96.69 23 GLU B O 1
ATOM 1404 N N . GLY B 1 24 ? -7.938 -6.539 -7.672 1 97.44 24 GLY B N 1
ATOM 1405 C CA . GLY B 1 24 ? -6.672 -6.891 -7.051 1 97.44 24 GLY B CA 1
ATOM 1406 C C . GLY B 1 24 ? -6.457 -6.211 -5.711 1 97.44 24 GLY B C 1
ATOM 1407 O O . GLY B 1 24 ? -5.98 -6.836 -4.762 1 97.44 24 GLY B O 1
ATOM 1408 N N . GLU B 1 25 ? -6.793 -4.961 -5.672 1 97.62 25 GLU B N 1
ATOM 1409 C CA . GLU B 1 25 ? -6.691 -4.211 -4.422 1 97.62 25 GLU B CA 1
ATOM 1410 C C . GLU B 1 25 ? -7.645 -4.766 -3.367 1 97.62 25 GLU B C 1
ATOM 1412 O O . GLU B 1 25 ? -7.297 -4.836 -2.186 1 97.62 25 GLU B O 1
ATOM 1417 N N . HIS B 1 26 ? -8.828 -5.168 -3.758 1 96.38 26 HIS B N 1
ATOM 1418 C CA . HIS B 1 26 ? -9.789 -5.77 -2.84 1 96.38 26 HIS B CA 1
ATOM 1419 C C . HIS B 1 26 ? -9.258 -7.07 -2.256 1 96.38 26 HIS B C 1
ATOM 1421 O O . HIS B 1 26 ? -9.414 -7.332 -1.062 1 96.38 26 HIS B O 1
ATOM 1427 N N . ILE B 1 27 ? -8.664 -7.875 -3.094 1 96.19 27 ILE B N 1
ATOM 1428 C CA . ILE B 1 27 ? -8.078 -9.141 -2.656 1 96.19 27 ILE B CA 1
ATOM 1429 C C . ILE B 1 27 ? -7.004 -8.867 -1.604 1 96.19 27 ILE B C 1
ATOM 1431 O O . ILE B 1 27 ? -6.961 -9.531 -0.564 1 96.19 27 ILE B O 1
ATOM 1435 N N . LEU B 1 28 ? -6.145 -7.895 -1.871 1 97.12 28 LEU B N 1
ATOM 1436 C CA . LEU B 1 28 ? -5.066 -7.531 -0.96 1 97.12 28 LEU B CA 1
ATOM 1437 C C . LEU B 1 28 ? -5.621 -7.039 0.372 1 97.12 28 LEU B C 1
ATOM 1439 O O . LEU B 1 28 ? -5.215 -7.516 1.434 1 97.12 28 LEU B O 1
ATOM 1443 N N . ASN B 1 29 ? -6.602 -6.152 0.29 1 94.25 29 ASN B N 1
ATOM 1444 C CA . ASN B 1 29 ? -7.16 -5.551 1.495 1 94.25 29 ASN B CA 1
ATOM 1445 C C . ASN B 1 29 ? -8 -6.547 2.285 1 94.25 29 ASN B C 1
ATOM 1447 O O . ASN B 1 29 ? -8.18 -6.395 3.494 1 94.25 29 ASN B O 1
ATOM 1451 N N . GLY B 1 30 ? -8.523 -7.496 1.569 1 93.19 30 GLY B N 1
ATOM 1452 C CA . GLY B 1 30 ? -9.289 -8.555 2.213 1 93.19 30 GLY B CA 1
ATOM 1453 C C . GLY B 1 30 ? -8.414 -9.633 2.822 1 93.19 30 GLY B C 1
ATOM 1454 O O . GLY B 1 30 ? -8.93 -10.617 3.357 1 93.19 30 GLY B O 1
ATOM 1455 N N . HIS B 1 31 ? -7.07 -9.539 2.645 1 93.62 31 HIS B N 1
ATOM 1456 C CA . HIS B 1 31 ? -6.094 -10.469 3.191 1 93.62 31 HIS B CA 1
ATOM 1457 C C . HIS B 1 31 ? -6.293 -11.875 2.627 1 93.62 31 HIS B C 1
ATOM 1459 O O . HIS B 1 31 ? -6.195 -12.859 3.359 1 93.62 31 HIS B O 1
ATOM 1465 N N . GLN B 1 32 ? -6.598 -11.93 1.437 1 93.44 32 GLN B N 1
ATOM 1466 C CA . GLN B 1 32 ? -6.848 -13.219 0.796 1 93.44 32 GLN B CA 1
ATOM 1467 C C . GLN B 1 32 ? -5.547 -13.859 0.327 1 93.44 32 GLN B C 1
ATOM 1469 O O . GLN B 1 32 ? -5.523 -15.039 -0.033 1 93.44 32 GLN B O 1
ATOM 1474 N N . ILE B 1 33 ? -4.469 -13.125 0.268 1 94.88 33 ILE B N 1
ATOM 1475 C CA . ILE B 1 33 ? -3.152 -13.703 0.034 1 94.88 33 ILE B CA 1
ATOM 1476 C C . ILE B 1 33 ? -2.65 -14.383 1.308 1 94.88 33 ILE B C 1
ATOM 1478 O O . ILE B 1 33 ? -2.23 -13.703 2.252 1 94.88 33 ILE B O 1
ATOM 1482 N N . ILE B 1 34 ? -2.609 -15.625 1.305 1 90 34 ILE B N 1
ATOM 1483 C CA . ILE B 1 34 ? -2.391 -16.328 2.561 1 90 34 ILE B CA 1
ATOM 1484 C C . ILE B 1 34 ? -0.913 -16.688 2.701 1 90 34 ILE B C 1
ATOM 1486 O O . ILE B 1 34 ? -0.435 -16.953 3.809 1 90 34 ILE B O 1
ATOM 1490 N N . LEU B 1 35 ? -0.236 -16.812 1.579 1 90.38 35 LEU B N 1
ATOM 1491 C CA . LEU B 1 35 ? 1.2 -17.062 1.58 1 90.38 35 LEU B CA 1
ATOM 1492 C C . LEU B 1 35 ? 1.894 -16.281 0.476 1 90.38 35 LEU B C 1
ATOM 1494 O O . LEU B 1 35 ? 1.394 -16.203 -0.648 1 90.38 35 LEU B O 1
ATOM 1498 N N . CYS B 1 36 ? 2.988 -15.664 0.821 1 94.94 36 CYS B N 1
ATOM 1499 C CA . CYS B 1 36 ? 3.865 -15.008 -0.143 1 94.94 36 CYS B CA 1
ATOM 1500 C C . CYS B 1 36 ? 5.316 -15.047 0.326 1 94.94 36 CYS B C 1
ATOM 1502 O O . CYS B 1 36 ? 5.625 -14.594 1.428 1 94.94 36 CYS B O 1
ATOM 1504 N N . GLY B 1 37 ? 6.133 -15.625 -0.465 1 95.25 37 GLY B N 1
ATOM 1505 C CA . GLY B 1 37 ? 7.539 -15.727 -0.118 1 95.25 37 GLY B CA 1
ATOM 1506 C C . GLY B 1 37 ? 8.461 -15.57 -1.312 1 95.25 37 GLY B C 1
ATOM 1507 O O . GLY B 1 37 ? 8 -15.398 -2.441 1 95.25 37 GLY B O 1
ATOM 1508 N N . LYS B 1 38 ? 9.688 -15.484 -0.947 1 95.94 38 LYS B N 1
ATOM 1509 C CA . LYS B 1 38 ? 10.672 -15.266 -1.996 1 95.94 38 LYS B CA 1
ATOM 1510 C C . LYS B 1 38 ? 11.773 -16.312 -1.95 1 95.94 38 LYS B C 1
ATOM 1512 O O . LYS B 1 38 ? 12.047 -16.891 -0.896 1 95.94 38 LYS B O 1
ATOM 1517 N N . ILE B 1 39 ? 12.312 -16.609 -3.014 1 93.44 39 ILE B N 1
ATOM 1518 C CA . ILE B 1 39 ? 13.555 -17.344 -3.193 1 93.44 39 ILE B CA 1
ATOM 1519 C C . ILE B 1 39 ? 14.57 -16.484 -3.934 1 93.44 39 ILE B C 1
ATOM 1521 O O . ILE B 1 39 ? 14.344 -16.094 -5.082 1 93.44 39 ILE B O 1
ATOM 1525 N N . GLU B 1 40 ? 15.633 -16.188 -3.273 1 92.75 40 GLU B N 1
ATOM 1526 C CA . GLU B 1 40 ? 16.625 -15.297 -3.869 1 92.75 40 GLU B CA 1
ATOM 1527 C C . GLU B 1 40 ? 17.672 -16.094 -4.645 1 92.75 40 GLU B C 1
ATOM 1529 O O . GLU B 1 40 ? 18.25 -17.062 -4.125 1 92.75 40 GLU B O 1
ATOM 1534 N N . THR B 1 41 ? 17.844 -15.719 -5.832 1 91.12 41 THR B N 1
ATOM 1535 C CA . THR B 1 41 ? 18.938 -16.219 -6.66 1 91.12 41 THR B CA 1
ATOM 1536 C C . THR B 1 41 ? 19.938 -15.102 -6.98 1 91.12 41 THR B C 1
ATOM 1538 O O . THR B 1 41 ? 19.781 -13.977 -6.508 1 91.12 41 THR B O 1
ATOM 1541 N N . GLU B 1 42 ? 20.969 -15.438 -7.711 1 91.44 42 GLU B N 1
ATOM 1542 C CA . GLU B 1 42 ? 22.031 -14.469 -7.992 1 91.44 42 GLU B CA 1
ATOM 1543 C C . GLU B 1 42 ? 21.484 -13.25 -8.727 1 91.44 42 GLU B C 1
ATOM 1545 O O . GLU B 1 42 ? 21.781 -12.109 -8.367 1 91.44 42 GLU B O 1
ATOM 1550 N N . ASN B 1 43 ? 20.594 -13.484 -9.633 1 95.38 43 ASN B N 1
ATOM 1551 C CA . ASN B 1 43 ? 20.203 -12.367 -10.484 1 95.38 43 ASN B CA 1
ATOM 1552 C C . ASN B 1 43 ? 18.703 -12.086 -10.391 1 95.38 43 ASN B C 1
ATOM 1554 O O . ASN B 1 43 ? 18.234 -11.078 -10.914 1 95.38 43 ASN B O 1
ATOM 1558 N N . THR B 1 44 ? 18.047 -13.039 -9.75 1 97 44 THR B N 1
ATOM 1559 C CA . THR B 1 44 ? 16.594 -12.867 -9.719 1 97 44 THR B CA 1
ATOM 1560 C C . THR B 1 44 ? 16.047 -13.219 -8.336 1 97 44 THR B C 1
ATOM 1562 O O . THR B 1 44 ? 16.734 -13.852 -7.531 1 97 44 THR B O 1
ATOM 1565 N N . ILE B 1 45 ? 14.922 -12.695 -8.062 1 97 45 ILE B N 1
ATOM 1566 C CA . ILE B 1 45 ? 14.125 -13.047 -6.891 1 97 45 ILE B CA 1
ATOM 1567 C C . ILE B 1 45 ? 12.836 -13.734 -7.332 1 97 45 ILE B C 1
ATOM 1569 O O . ILE B 1 45 ? 12 -13.133 -8.008 1 97 45 ILE B O 1
ATOM 1573 N N . GLN B 1 46 ? 12.742 -14.992 -6.98 1 96.69 46 GLN B N 1
ATOM 1574 C CA . GLN B 1 46 ? 11.523 -15.719 -7.285 1 96.69 46 GLN B CA 1
ATOM 1575 C C . GLN B 1 46 ? 10.445 -15.461 -6.23 1 96.69 46 GLN B C 1
ATOM 1577 O O . GLN B 1 46 ? 10.727 -15.523 -5.031 1 96.69 46 GLN B O 1
ATOM 1582 N N . ILE B 1 47 ? 9.289 -15.117 -6.688 1 96.88 47 ILE B N 1
ATOM 1583 C CA . ILE B 1 47 ? 8.156 -14.867 -5.805 1 96.88 47 ILE B CA 1
ATOM 1584 C C . ILE B 1 47 ? 7.141 -16 -5.941 1 96.88 47 ILE B C 1
ATOM 1586 O O . ILE B 1 47 ? 6.805 -16.406 -7.055 1 96.88 47 ILE B O 1
ATOM 1590 N N . LYS B 1 48 ? 6.688 -16.5 -4.859 1 95.69 48 LYS B N 1
ATOM 1591 C CA . LYS B 1 48 ? 5.617 -17.484 -4.801 1 95.69 48 LYS B CA 1
ATOM 1592 C C . LYS B 1 48 ? 4.52 -17.062 -3.832 1 95.69 48 LYS B C 1
ATOM 1594 O O . LYS B 1 48 ? 4.805 -16.625 -2.711 1 95.69 48 LYS B O 1
ATOM 1599 N N . ALA B 1 49 ? 3.285 -17.188 -4.332 1 95.44 49 ALA B N 1
ATOM 1600 C CA . ALA B 1 49 ? 2.182 -16.766 -3.477 1 95.44 49 ALA B CA 1
ATOM 1601 C C . ALA B 1 49 ? 0.959 -17.656 -3.674 1 95.44 49 ALA B C 1
ATOM 1603 O O . ALA B 1 49 ? 0.792 -18.266 -4.734 1 95.44 49 ALA B O 1
ATOM 1604 N N . LEU B 1 50 ? 0.157 -17.766 -2.648 1 93.12 50 LEU B N 1
ATOM 1605 C CA . LEU B 1 50 ? -1.127 -18.453 -2.666 1 93.12 50 LEU B CA 1
ATOM 1606 C C . LEU B 1 50 ? -2.27 -17.484 -2.361 1 93.12 50 LEU B C 1
ATOM 1608 O O . LEU B 1 50 ? -2.223 -16.766 -1.369 1 93.12 50 LEU B O 1
ATOM 1612 N N . VAL B 1 51 ? -3.232 -17.484 -3.252 1 93.62 51 VAL B N 1
ATOM 1613 C CA . VAL B 1 51 ? -4.363 -16.578 -3.113 1 93.62 51 VAL B CA 1
ATOM 1614 C C . VAL B 1 51 ? -5.656 -17.375 -2.973 1 93.62 51 VAL B C 1
ATOM 1616 O O . VAL B 1 51 ? -6 -18.172 -3.846 1 93.62 51 VAL B O 1
ATOM 1619 N N . LEU B 1 52 ? -6.406 -17.062 -1.938 1 90.31 52 LEU B N 1
ATOM 1620 C CA . LEU B 1 52 ? -7.66 -17.75 -1.66 1 90.31 52 LEU B CA 1
ATOM 1621 C C . LEU B 1 52 ? -8.734 -17.375 -2.676 1 90.31 52 LEU B C 1
ATOM 1623 O O . LEU B 1 52 ? -8.781 -16.219 -3.129 1 90.31 52 LEU B O 1
ATOM 1627 N N . GLN B 1 53 ? -9.57 -18.391 -2.961 1 81.44 53 GLN B N 1
ATOM 1628 C CA . GLN B 1 53 ? -10.719 -18.141 -3.822 1 81.44 53 GLN B CA 1
ATOM 1629 C C . GLN B 1 53 ? -11.984 -17.906 -2.998 1 81.44 53 GLN B C 1
ATOM 1631 O O . GLN B 1 53 ? -12.375 -18.766 -2.193 1 81.44 53 GLN B O 1
ATOM 1636 N N . THR B 1 54 ? -12.398 -16.688 -2.924 1 68.56 54 THR B N 1
ATOM 1637 C CA . THR B 1 54 ? -13.523 -16.391 -2.049 1 68.56 54 THR B CA 1
ATOM 1638 C C . THR B 1 54 ? -14.789 -17.094 -2.537 1 68.56 54 THR B C 1
ATOM 1640 O O . THR B 1 54 ? -15.648 -17.453 -1.734 1 68.56 54 THR B O 1
ATOM 1643 N N . SER B 1 55 ? -15.016 -17.141 -3.752 1 62.44 55 SER B N 1
ATOM 1644 C CA . SER B 1 55 ? -16.25 -17.719 -4.246 1 62.44 55 SER B CA 1
ATOM 1645 C C . SER B 1 55 ? -16.25 -19.25 -4.098 1 62.44 55 SER B C 1
ATOM 1647 O O . SER B 1 55 ? -17.312 -19.875 -4.16 1 62.44 55 SER B O 1
ATOM 1649 N N . HIS B 1 56 ? -15.094 -19.859 -3.949 1 62.59 56 HIS B N 1
ATOM 1650 C CA . HIS B 1 56 ? -14.992 -21.297 -3.838 1 62.59 56 HIS B CA 1
ATOM 1651 C C . HIS B 1 56 ? -14.047 -21.703 -2.709 1 62.59 56 HIS B C 1
ATOM 1653 O O . HIS B 1 56 ? -12.914 -22.109 -2.961 1 62.59 56 HIS B O 1
ATOM 1659 N N . ILE B 1 57 ? -14.5 -21.5 -1.567 1 59.91 57 ILE B N 1
ATOM 1660 C CA . ILE B 1 57 ? -13.68 -21.641 -0.366 1 59.91 57 ILE B CA 1
ATOM 1661 C C . ILE B 1 57 ? -13.164 -23.062 -0.261 1 59.91 57 ILE B C 1
ATOM 1663 O O . ILE B 1 57 ? -12.102 -23.312 0.317 1 59.91 57 ILE B O 1
ATOM 1667 N N . HIS B 1 58 ? -13.852 -23.906 -0.959 1 63.88 58 HIS B N 1
ATOM 1668 C CA . HIS B 1 58 ? -13.445 -25.297 -0.883 1 63.88 58 HIS B CA 1
ATOM 1669 C C . HIS B 1 58 ? -12.422 -25.641 -1.962 1 63.88 58 HIS B C 1
ATOM 1671 O O . HIS B 1 58 ? -11.867 -26.734 -1.976 1 63.88 58 HIS B O 1
ATOM 1677 N N . GLU B 1 59 ? -12.25 -24.609 -2.723 1 71.75 59 GLU B N 1
ATOM 1678 C CA . GLU B 1 59 ? -11.312 -24.875 -3.807 1 71.75 59 GLU B CA 1
ATOM 1679 C C . GLU B 1 59 ? -9.891 -24.469 -3.408 1 71.75 59 GLU B C 1
ATOM 1681 O O . GLU B 1 59 ? -9.695 -23.703 -2.461 1 71.75 59 GLU B O 1
ATOM 1686 N N . LEU B 1 60 ? -8.93 -25.078 -4.059 1 80.75 60 LEU B N 1
ATOM 1687 C CA . LEU B 1 60 ? -7.508 -24.812 -3.85 1 80.75 60 LEU B CA 1
ATOM 1688 C C . LEU B 1 60 ? -7.172 -23.359 -4.18 1 80.75 60 LEU B C 1
ATOM 1690 O O . LEU B 1 60 ? -7.672 -22.812 -5.164 1 80.75 60 LEU B O 1
ATOM 1694 N N . PRO B 1 61 ? -6.441 -22.781 -3.33 1 90.44 61 PRO B N 1
ATOM 1695 C CA . PRO B 1 61 ? -5.984 -21.438 -3.637 1 90.44 61 PRO B CA 1
ATOM 1696 C C . PRO B 1 61 ? -5.273 -21.344 -4.984 1 90.44 61 PRO B C 1
ATOM 1698 O O . PRO B 1 61 ? -4.719 -22.328 -5.465 1 90.44 61 PRO B O 1
ATOM 1701 N N . HIS B 1 62 ? -5.359 -20.188 -5.605 1 93.19 62 HIS B N 1
ATOM 1702 C CA . HIS B 1 62 ? -4.582 -19.953 -6.816 1 93.19 62 HIS B CA 1
ATOM 1703 C C . HIS B 1 62 ? -3.109 -19.734 -6.488 1 93.19 62 HIS B C 1
ATOM 1705 O O . HIS B 1 62 ? -2.781 -19.047 -5.516 1 93.19 62 HIS B O 1
ATOM 1711 N N . GLU B 1 63 ? -2.35 -20.391 -7.281 1 92.5 63 GLU B N 1
ATOM 1712 C CA . GLU B 1 63 ? -0.908 -20.203 -7.16 1 92.5 63 GLU B CA 1
ATOM 1713 C C . GLU B 1 63 ? -0.418 -19.109 -8.102 1 92.5 63 GLU B C 1
ATOM 1715 O O . GLU B 1 63 ? -0.695 -19.141 -9.305 1 92.5 63 GLU B O 1
ATOM 1720 N N . VAL B 1 64 ? 0.323 -18.156 -7.582 1 96.38 64 VAL B N 1
ATOM 1721 C CA . VAL B 1 64 ? 0.94 -17.094 -8.359 1 96.38 64 VAL B CA 1
ATOM 1722 C C . VAL B 1 64 ? 2.461 -17.188 -8.266 1 96.38 64 VAL B C 1
ATOM 1724 O O . VAL B 1 64 ? 3.018 -17.25 -7.164 1 96.38 64 VAL B O 1
ATOM 1727 N N . ASN B 1 65 ? 3.078 -17.234 -9.391 1 95.38 65 ASN B N 1
ATOM 1728 C CA . ASN B 1 65 ? 4.531 -17.328 -9.469 1 95.38 65 ASN B CA 1
ATOM 1729 C C . ASN B 1 65 ? 5.117 -16.281 -10.398 1 95.38 65 ASN B C 1
ATOM 1731 O O . ASN B 1 65 ? 4.539 -15.984 -11.445 1 95.38 65 ASN B O 1
ATOM 1735 N N . GLY B 1 66 ? 6.25 -15.727 -9.977 1 96.75 66 GLY B N 1
ATOM 1736 C CA . GLY B 1 66 ? 6.926 -14.75 -10.82 1 96.75 66 GLY B CA 1
ATOM 1737 C C . GLY B 1 66 ? 8.328 -14.422 -10.344 1 96.75 66 GLY B C 1
ATOM 1738 O O . GLY B 1 66 ? 8.82 -15.023 -9.383 1 96.75 66 GLY B O 1
ATOM 1739 N N . GLU B 1 67 ? 8.945 -13.523 -11.125 1 97.69 67 GLU B N 1
ATOM 1740 C CA . GLU B 1 67 ? 10.32 -13.18 -10.789 1 97.69 67 GLU B CA 1
ATOM 1741 C C . GLU B 1 67 ? 10.555 -11.672 -10.898 1 97.69 67 GLU B C 1
ATOM 1743 O O . GLU B 1 67 ? 9.906 -10.992 -11.688 1 97.69 67 GLU B O 1
ATOM 1748 N N . LEU B 1 68 ? 11.445 -11.219 -10.078 1 98.12 68 LEU B N 1
ATOM 1749 C CA . LEU B 1 68 ? 11.969 -9.859 -10.133 1 98.12 68 LEU B CA 1
ATOM 1750 C C . LEU B 1 68 ? 13.477 -9.859 -10.383 1 98.12 68 LEU B C 1
ATOM 1752 O O . LEU B 1 68 ? 14.18 -10.758 -9.914 1 98.12 68 LEU B O 1
ATOM 1756 N N . VAL B 1 69 ? 13.953 -8.859 -11.086 1 97.75 69 VAL B N 1
ATOM 1757 C CA . VAL B 1 69 ? 15.391 -8.68 -11.211 1 97.75 69 VAL B CA 1
ATOM 1758 C C . VAL B 1 69 ? 15.961 -8.141 -9.898 1 97.75 69 VAL B C 1
ATOM 1760 O O . VAL B 1 69 ? 15.477 -7.133 -9.375 1 97.75 69 VAL B O 1
ATOM 1763 N N . SER B 1 70 ? 16.922 -8.727 -9.312 1 94.12 70 SER B N 1
ATOM 1764 C CA . SER B 1 70 ? 17.422 -8.484 -7.961 1 94.12 70 SER B CA 1
ATOM 1765 C C . SER B 1 70 ? 17.828 -7.031 -7.773 1 94.12 70 SER B C 1
ATOM 1767 O O . SER B 1 70 ? 17.516 -6.414 -6.754 1 94.12 70 SER B O 1
ATOM 1769 N N . HIS B 1 71 ? 18.453 -6.301 -8.664 1 90.56 71 HIS B N 1
ATOM 1770 C CA . HIS B 1 71 ? 19.016 -4.969 -8.438 1 90.56 71 HIS B CA 1
ATOM 1771 C C . HIS B 1 71 ? 18.031 -3.883 -8.875 1 90.56 71 HIS B C 1
ATOM 1773 O O . HIS B 1 71 ? 17.906 -2.854 -8.211 1 90.56 71 HIS B O 1
ATOM 1779 N N . SER B 1 72 ? 17.234 -4.148 -9.797 1 94.19 72 SER B N 1
ATOM 1780 C CA . SER B 1 72 ? 16.391 -3.1 -10.359 1 94.19 72 SER B CA 1
ATOM 1781 C C . SER B 1 72 ? 14.945 -3.277 -9.938 1 94.19 72 SER B C 1
ATOM 1783 O O . SER B 1 72 ? 14.133 -2.363 -10.094 1 94.19 72 SER B O 1
ATOM 1785 N N . LEU B 1 73 ? 14.531 -4.477 -9.539 1 96.06 73 LEU B N 1
ATOM 1786 C CA . LEU B 1 73 ? 13.164 -4.867 -9.219 1 96.06 73 LEU B CA 1
ATOM 1787 C C . LEU B 1 73 ? 12.266 -4.75 -10.438 1 96.06 73 LEU B C 1
ATOM 1789 O O . LEU B 1 73 ? 11.055 -4.535 -10.312 1 96.06 73 LEU B O 1
ATOM 1793 N N . SER B 1 74 ? 13 -4.84 -11.562 1 97.56 74 SER B N 1
ATOM 1794 C CA . SER B 1 74 ? 12.195 -4.977 -12.773 1 97.56 74 SER B CA 1
ATOM 1795 C C . SER B 1 74 ? 11.367 -6.258 -12.742 1 97.56 74 SER B C 1
ATOM 1797 O O . SER B 1 74 ? 11.852 -7.312 -12.328 1 97.5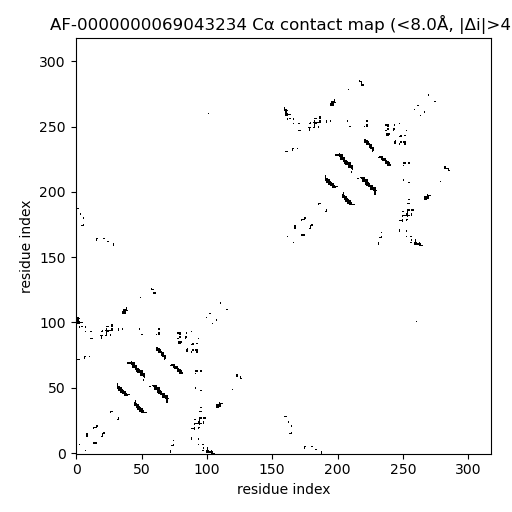6 74 SER B O 1
ATOM 1799 N N . ILE B 1 75 ? 10.156 -6.133 -13.18 1 98.25 75 ILE B N 1
ATOM 1800 C CA . ILE B 1 75 ? 9.219 -7.246 -13.07 1 98.25 75 ILE B CA 1
ATOM 1801 C C . ILE B 1 75 ? 9.336 -8.148 -14.297 1 98.25 75 ILE B C 1
ATOM 1803 O O . ILE B 1 75 ? 9.172 -7.684 -15.43 1 98.25 75 ILE B O 1
ATOM 1807 N N . LEU B 1 76 ? 9.688 -9.383 -14.039 1 97.12 76 LEU B N 1
ATOM 1808 C CA . LEU B 1 76 ? 9.633 -10.422 -15.062 1 97.12 76 LEU B CA 1
ATOM 1809 C C . LEU B 1 76 ? 8.281 -11.133 -15.047 1 97.12 76 LEU B C 1
ATOM 1811 O O . LEU B 1 76 ? 7.426 -10.828 -14.211 1 97.12 76 LEU B O 1
ATOM 1815 N N . PRO B 1 77 ? 7.945 -11.969 -15.961 1 96.44 77 PRO B N 1
ATOM 1816 C CA . PRO B 1 77 ? 6.594 -12.508 -16.109 1 96.44 77 PRO B CA 1
ATOM 1817 C C . PRO B 1 77 ? 6.09 -13.211 -14.859 1 96.44 77 PRO B C 1
ATOM 1819 O O . PRO B 1 77 ? 6.836 -13.953 -14.219 1 96.44 77 PRO B O 1
ATOM 1822 N N . PHE B 1 78 ? 4.898 -12.93 -14.539 1 97.5 78 PHE B N 1
ATOM 1823 C CA . PHE B 1 78 ? 4.148 -13.625 -13.5 1 97.5 78 PHE B CA 1
ATOM 1824 C C . PHE B 1 78 ? 3.076 -14.523 -14.109 1 97.5 78 PHE B C 1
ATOM 1826 O O . PHE B 1 78 ? 2.486 -14.18 -15.133 1 97.5 78 PHE B O 1
ATOM 1833 N N . THR B 1 79 ? 2.807 -15.641 -13.406 1 96.62 79 THR B N 1
ATOM 1834 C CA . THR B 1 79 ? 1.756 -16.562 -13.828 1 96.62 79 THR B CA 1
ATOM 1835 C C . THR B 1 79 ? 0.797 -16.859 -12.672 1 96.62 79 THR B C 1
ATOM 1837 O O . THR B 1 79 ? 1.184 -16.781 -11.508 1 96.62 79 THR B O 1
ATOM 1840 N N . CYS B 1 80 ? -0.354 -17.094 -13.008 1 96.25 80 CYS B N 1
ATOM 1841 C CA . CYS B 1 80 ? -1.388 -17.484 -12.047 1 96.25 80 CYS B CA 1
ATOM 1842 C C . CYS B 1 80 ? -2.121 -18.734 -12.5 1 96.25 80 CYS B C 1
ATOM 1844 O O . CYS B 1 80 ? -2.414 -18.891 -13.688 1 96.25 80 CYS B O 1
ATOM 1846 N N . SER B 1 81 ? -2.51 -19.609 -11.625 1 92.81 81 SER B N 1
ATOM 1847 C CA . SER B 1 81 ? -3.16 -20.875 -11.945 1 92.81 81 SER B CA 1
ATOM 1848 C C . SER B 1 81 ? -4.648 -20.688 -12.219 1 92.81 81 SER B C 1
ATOM 1850 O O . SER B 1 81 ? -5.352 -21.625 -12.57 1 92.81 81 SER B O 1
ATOM 1852 N N . CYS B 1 82 ? -5.121 -19.438 -12.156 1 92.25 82 CYS B N 1
ATOM 1853 C CA . CYS B 1 82 ? -6.543 -19.219 -12.414 1 92.25 82 CYS B CA 1
ATOM 1854 C C . CYS B 1 82 ? -6.836 -19.203 -13.906 1 92.25 82 CYS B C 1
ATOM 1856 O O . CYS B 1 82 ? -5.914 -19.188 -14.727 1 92.25 82 CYS B O 1
ATOM 1858 N N . LYS B 1 83 ? -8.078 -19.25 -14.234 1 88.62 83 LYS B N 1
ATOM 1859 C CA . LYS B 1 83 ? -8.508 -19.297 -15.625 1 88.62 83 LYS B CA 1
ATOM 1860 C C . LYS B 1 83 ? -8.047 -18.062 -16.391 1 88.62 83 LYS B C 1
ATOM 1862 O O . LYS B 1 83 ? -7.598 -18.156 -17.531 1 88.62 83 LYS B O 1
ATOM 1867 N N . ALA B 1 84 ? -8.117 -16.891 -15.867 1 87.44 84 ALA B N 1
ATOM 1868 C CA . ALA B 1 84 ? -7.781 -15.641 -16.531 1 87.44 84 ALA B CA 1
ATOM 1869 C C . ALA B 1 84 ? -6.27 -15.461 -16.625 1 87.44 84 ALA B C 1
ATOM 1871 O O . ALA B 1 84 ? -5.781 -14.711 -17.469 1 87.44 84 ALA B O 1
ATOM 1872 N N . GLY B 1 85 ? -5.539 -16.109 -15.742 1 86.5 85 GLY B N 1
ATOM 1873 C CA . GLY B 1 85 ? -4.094 -15.961 -15.672 1 86.5 85 GLY B CA 1
ATOM 1874 C C . GLY B 1 85 ? -3.379 -16.484 -16.906 1 86.5 85 GLY B C 1
ATOM 1875 O O . GLY B 1 85 ? -2.217 -16.156 -17.141 1 86.5 85 GLY B O 1
ATOM 1876 N N . ALA B 1 86 ? -4.016 -17.297 -17.625 1 82.12 86 ALA B N 1
ATOM 1877 C CA . ALA B 1 86 ? -3.441 -17.891 -18.844 1 82.12 86 ALA B CA 1
ATOM 1878 C C . ALA B 1 86 ? -3.334 -16.844 -19.953 1 82.12 86 ALA B C 1
ATOM 1880 O O . ALA B 1 86 ? -2.439 -16.922 -20.797 1 82.12 86 ALA B O 1
ATOM 1881 N N . SER B 1 87 ? -4.137 -15.82 -19.859 1 82.88 87 SER B N 1
ATOM 1882 C CA . SER B 1 87 ? -4.215 -14.922 -21 1 82.88 87 SER B CA 1
ATOM 1883 C C . SER B 1 87 ? -3.752 -13.516 -20.625 1 82.88 87 SER B C 1
ATOM 1885 O O . SER B 1 87 ? -3.385 -12.727 -21.5 1 82.88 87 SER B O 1
ATOM 1887 N N . GLU B 1 88 ? -3.848 -13.141 -19.391 1 84.62 88 GLU B N 1
ATOM 1888 C CA . GLU B 1 88 ? -3.537 -11.773 -19 1 84.62 88 GLU B CA 1
ATOM 1889 C C . GLU B 1 88 ? -3.09 -11.695 -17.547 1 84.62 88 GLU B C 1
ATOM 1891 O O . GLU B 1 88 ? -3.115 -12.695 -16.828 1 84.62 88 GLU B O 1
ATOM 1896 N N . CYS B 1 89 ? -2.664 -10.5 -17.234 1 93.31 89 CYS B N 1
ATOM 1897 C CA . CYS B 1 89 ? -2.391 -10.234 -15.828 1 93.31 89 CYS B CA 1
ATOM 1898 C C . CYS B 1 89 ? -3.688 -10.109 -15.031 1 93.31 89 CYS B C 1
ATOM 1900 O O . CYS B 1 89 ? -4.367 -9.086 -15.102 1 93.31 89 CYS B O 1
ATOM 1902 N N . CYS B 1 90 ? -4.004 -11.156 -14.352 1 96.25 90 CYS B N 1
ATOM 1903 C CA . CYS B 1 90 ? -5.297 -11.227 -13.68 1 96.25 90 CYS B CA 1
ATOM 1904 C C . CYS B 1 90 ? -5.258 -10.5 -12.344 1 96.25 90 CYS B C 1
ATOM 1906 O O . CYS B 1 90 ? -4.207 -10 -11.93 1 96.25 90 CYS B O 1
ATOM 1908 N N . LYS B 1 91 ? -6.414 -10.43 -11.688 1 97.06 91 LYS B N 1
ATOM 1909 C CA . LYS B 1 91 ? -6.555 -9.734 -10.414 1 97.06 91 LYS B CA 1
ATOM 1910 C C . LYS B 1 91 ? -5.668 -10.352 -9.344 1 97.06 91 LYS B C 1
ATOM 1912 O O . LYS B 1 91 ? -5.203 -9.664 -8.438 1 97.06 91 LYS B O 1
ATOM 1917 N N . HIS B 1 92 ? -5.406 -11.656 -9.477 1 97.25 92 HIS B N 1
ATOM 1918 C CA . HIS B 1 92 ? -4.574 -12.336 -8.492 1 97.25 92 HIS B CA 1
ATOM 1919 C C . HIS B 1 92 ? -3.119 -11.891 -8.594 1 97.25 92 HIS B C 1
ATOM 1921 O O . HIS B 1 92 ? -2.475 -11.609 -7.582 1 97.25 92 HIS B O 1
ATOM 1927 N N . VAL B 1 93 ? -2.652 -11.789 -9.82 1 98.31 93 VAL B N 1
ATOM 1928 C CA . VAL B 1 93 ? -1.286 -11.328 -10.047 1 98.31 93 VAL B CA 1
ATOM 1929 C C . VAL B 1 93 ? -1.145 -9.883 -9.562 1 98.31 93 VAL B C 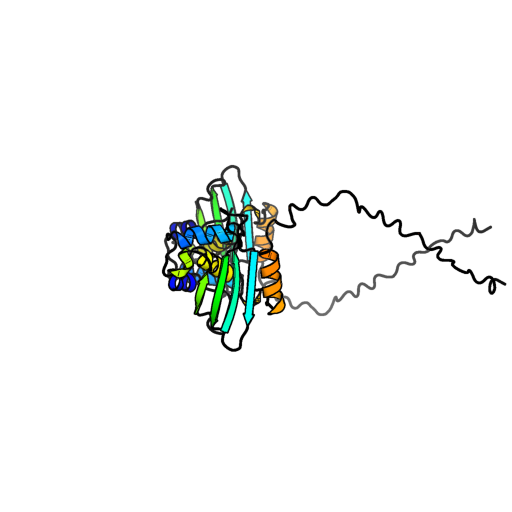1
ATOM 1931 O O . VAL B 1 93 ? -0.191 -9.547 -8.859 1 98.31 93 VAL B O 1
ATOM 1934 N N . VAL B 1 94 ? -2.121 -9.055 -9.883 1 98.38 94 VAL B N 1
ATOM 1935 C CA . VAL B 1 94 ? -2.084 -7.648 -9.484 1 98.38 94 VAL B CA 1
ATOM 1936 C C . VAL B 1 94 ? -2.062 -7.539 -7.961 1 98.38 94 VAL B C 1
ATOM 1938 O O . VAL B 1 94 ? -1.312 -6.738 -7.398 1 98.38 94 VAL B O 1
ATOM 1941 N N . SER B 1 95 ? -2.844 -8.359 -7.301 1 98.19 95 SER B N 1
ATOM 1942 C CA . SER B 1 95 ? -2.896 -8.328 -5.844 1 98.19 95 SER B CA 1
ATOM 1943 C C . SER B 1 95 ? -1.537 -8.656 -5.234 1 98.19 95 SER B C 1
ATOM 1945 O O . SER B 1 95 ? -1.113 -8.016 -4.27 1 98.19 95 SER B O 1
ATOM 1947 N N . VAL B 1 96 ? -0.868 -9.617 -5.785 1 98.31 96 VAL B N 1
ATOM 1948 C CA . VAL B 1 96 ? 0.441 -10.023 -5.281 1 98.31 96 VAL B CA 1
ATOM 1949 C C . VAL B 1 96 ? 1.454 -8.906 -5.527 1 98.31 96 VAL B C 1
ATOM 1951 O O . VAL B 1 96 ? 2.264 -8.586 -4.652 1 98.31 96 VAL B O 1
ATOM 1954 N N . LEU B 1 97 ? 1.399 -8.312 -6.688 1 98.62 97 LEU B N 1
ATOM 1955 C CA . LEU B 1 97 ? 2.307 -7.207 -6.988 1 98.62 97 LEU B CA 1
ATOM 1956 C C . LEU B 1 97 ? 2.057 -6.027 -6.055 1 98.62 97 LEU B C 1
ATOM 1958 O O . LEU B 1 97 ? 3.002 -5.371 -5.609 1 98.62 97 LEU B O 1
ATOM 1962 N N . LEU B 1 98 ? 0.816 -5.723 -5.734 1 98.44 98 LEU B N 1
ATOM 1963 C CA . LEU B 1 98 ? 0.486 -4.656 -4.797 1 98.44 98 LEU B CA 1
ATOM 1964 C C . LEU B 1 98 ? 0.98 -4.992 -3.393 1 98.44 98 LEU B C 1
ATOM 1966 O O . LEU B 1 98 ? 1.375 -4.098 -2.641 1 98.44 98 LEU B O 1
ATOM 1970 N N . LEU B 1 99 ? 0.913 -6.242 -3.045 1 98.31 99 LEU B N 1
ATOM 1971 C CA . LEU B 1 99 ? 1.5 -6.652 -1.774 1 98.31 99 LEU B CA 1
ATOM 1972 C C . LEU B 1 99 ? 2.99 -6.332 -1.734 1 98.31 99 LEU B C 1
ATOM 1974 O O . LEU B 1 99 ? 3.502 -5.859 -0.718 1 98.31 99 LEU B O 1
ATOM 1978 N N . LEU B 1 100 ? 3.646 -6.59 -2.799 1 98.19 100 LEU B N 1
ATOM 1979 C CA . LEU B 1 100 ? 5.082 -6.34 -2.889 1 98.19 100 LEU B CA 1
ATOM 1980 C C . LEU B 1 100 ? 5.375 -4.844 -2.893 1 98.19 100 LEU B C 1
ATOM 1982 O O . LEU B 1 100 ? 6.504 -4.43 -2.621 1 98.19 100 LEU B O 1
ATOM 1986 N N . ASN B 1 101 ? 4.43 -4.066 -3.273 1 98 101 ASN B N 1
ATOM 1987 C CA . ASN B 1 101 ? 4.531 -2.619 -3.133 1 98 101 ASN B CA 1
ATOM 1988 C C . ASN B 1 101 ? 4.473 -2.191 -1.67 1 98 101 ASN B C 1
ATOM 1990 O O . ASN B 1 101 ? 5.152 -1.245 -1.269 1 98 101 ASN B O 1
ATOM 1994 N N . ARG B 1 102 ? 3.699 -2.885 -0.89 1 96.5 102 ARG B N 1
ATOM 1995 C CA . ARG B 1 102 ? 3.469 -2.512 0.502 1 96.5 102 ARG B CA 1
ATOM 1996 C C . ARG B 1 102 ? 4.512 -3.145 1.418 1 96.5 102 ARG B C 1
ATOM 1998 O O . ARG B 1 102 ? 4.672 -2.723 2.566 1 96.5 102 ARG B O 1
ATOM 2005 N N . THR B 1 103 ? 5.176 -4.121 0.882 1 95.69 103 THR B N 1
ATOM 2006 C CA . THR B 1 103 ? 6.129 -4.883 1.681 1 95.69 103 THR B CA 1
ATOM 2007 C C . THR B 1 103 ? 7.512 -4.863 1.032 1 95.69 103 THR B C 1
ATOM 2009 O O . THR B 1 103 ? 7.703 -5.426 -0.047 1 95.69 103 THR B O 1
ATOM 2012 N N . PRO B 1 104 ? 8.445 -4.258 1.763 1 95.12 104 PRO B N 1
ATOM 2013 C CA . PRO B 1 104 ? 9.797 -4.336 1.21 1 95.12 104 PRO B CA 1
ATOM 2014 C C . PRO B 1 104 ? 10.234 -5.77 0.921 1 95.12 104 PRO B C 1
ATOM 2016 O O . PRO B 1 104 ? 9.977 -6.672 1.725 1 95.12 104 PRO B O 1
ATOM 2019 N N . ILE B 1 105 ? 10.891 -5.973 -0.162 1 95.19 105 ILE B N 1
ATOM 2020 C CA . ILE B 1 105 ? 11.289 -7.297 -0.619 1 95.19 105 ILE B CA 1
ATOM 2021 C C . ILE B 1 105 ? 12.156 -7.977 0.446 1 95.19 105 ILE B C 1
ATOM 2023 O O . ILE B 1 105 ? 12.047 -9.188 0.664 1 95.19 105 ILE B O 1
ATOM 2027 N N . ALA B 1 106 ? 13 -7.199 1.096 1 93.19 106 ALA B N 1
ATOM 2028 C CA . ALA B 1 106 ? 13.883 -7.719 2.133 1 93.19 106 ALA B CA 1
ATOM 2029 C C . ALA B 1 106 ? 13.086 -8.32 3.289 1 93.19 106 ALA B C 1
ATOM 2031 O O . ALA B 1 106 ? 13.562 -9.219 3.984 1 93.19 106 ALA B O 1
ATOM 2032 N N . ASP B 1 107 ? 11.852 -7.906 3.502 1 93.56 107 ASP B N 1
ATOM 2033 C CA . ASP B 1 107 ? 11.039 -8.312 4.645 1 93.56 107 ASP B CA 1
ATOM 2034 C C . ASP B 1 107 ? 10.172 -9.523 4.297 1 93.56 107 ASP B C 1
ATOM 2036 O O . ASP B 1 107 ? 9.516 -10.094 5.172 1 93.56 107 ASP B O 1
ATOM 2040 N N . LEU B 1 108 ? 10.141 -9.945 3.051 1 94.69 108 LEU B N 1
ATOM 2041 C CA . LEU B 1 108 ? 9.383 -11.125 2.648 1 94.69 108 LEU B CA 1
ATOM 2042 C C . LEU B 1 108 ? 10 -12.398 3.223 1 94.69 108 LEU B C 1
ATOM 2044 O O . LEU B 1 108 ? 11.219 -12.492 3.346 1 94.69 108 LEU B O 1
ATOM 2048 N N . GLU B 1 109 ? 9.141 -13.258 3.486 1 91.25 109 GLU B N 1
ATOM 2049 C CA . GLU B 1 109 ? 9.594 -14.555 3.984 1 91.25 109 GLU B CA 1
ATOM 2050 C C . GLU B 1 109 ? 10.445 -15.281 2.941 1 91.25 109 GLU B C 1
ATOM 2052 O O . GLU B 1 109 ? 10.07 -15.344 1.77 1 91.25 109 GLU B O 1
ATOM 2057 N N . THR B 1 110 ? 11.547 -15.75 3.389 1 92.75 110 THR B N 1
ATOM 2058 C CA . THR B 1 110 ? 12.383 -16.562 2.508 1 92.75 110 THR B CA 1
ATOM 2059 C C . THR B 1 110 ? 11.906 -18.016 2.5 1 92.75 110 THR B C 1
ATOM 2061 O O . THR B 1 110 ? 11.742 -18.625 3.557 1 92.75 110 THR B O 1
ATOM 2064 N N . LEU B 1 111 ? 11.633 -18.484 1.375 1 88.88 111 LEU B N 1
ATOM 2065 C CA . LEU B 1 111 ? 11.102 -19.828 1.237 1 88.88 111 LEU B CA 1
ATOM 2066 C C . LEU B 1 111 ? 12.227 -20.828 0.919 1 88.88 111 LEU B C 1
ATOM 2068 O O . LEU B 1 111 ? 13.102 -20.531 0.106 1 88.88 111 LEU B O 1
ATOM 2072 N N . SER B 1 112 ? 12.195 -21.844 1.758 1 81.56 112 SER B N 1
ATOM 2073 C CA . SER B 1 112 ? 13.039 -22.984 1.411 1 81.56 112 SER B CA 1
ATOM 2074 C C . SER B 1 112 ? 12.273 -24.016 0.596 1 81.56 112 SER B C 1
ATOM 2076 O O . SER B 1 112 ? 11.039 -24 0.573 1 81.56 112 SER B O 1
ATOM 2078 N N . SER B 1 113 ? 12.914 -24.734 -0.306 1 72.94 113 SER B N 1
ATOM 2079 C CA . SER B 1 113 ? 12.258 -25.719 -1.168 1 72.94 113 SER B CA 1
ATOM 2080 C C . SER B 1 113 ? 11.289 -26.594 -0.377 1 72.94 113 SER B C 1
ATOM 2082 O O . SER B 1 113 ? 10.172 -26.859 -0.832 1 72.94 113 SER B O 1
ATOM 2084 N N . THR B 1 114 ? 11.641 -26.906 0.815 1 71.81 114 THR B N 1
ATOM 2085 C CA . THR B 1 114 ? 10.805 -27.766 1.642 1 71.81 114 THR B CA 1
ATOM 2086 C C . THR B 1 114 ? 9.602 -27 2.178 1 71.81 114 THR B C 1
ATOM 2088 O O . THR B 1 114 ? 8.492 -27.547 2.25 1 71.81 114 THR B O 1
ATOM 2091 N N . ASP B 1 115 ? 9.781 -25.781 2.416 1 67.88 115 ASP B N 1
ATOM 2092 C CA . ASP B 1 115 ? 8.734 -24.953 2.998 1 67.88 115 ASP B CA 1
ATOM 2093 C C . ASP B 1 115 ? 7.613 -24.688 1.99 1 67.88 115 ASP B C 1
ATOM 2095 O O . ASP B 1 1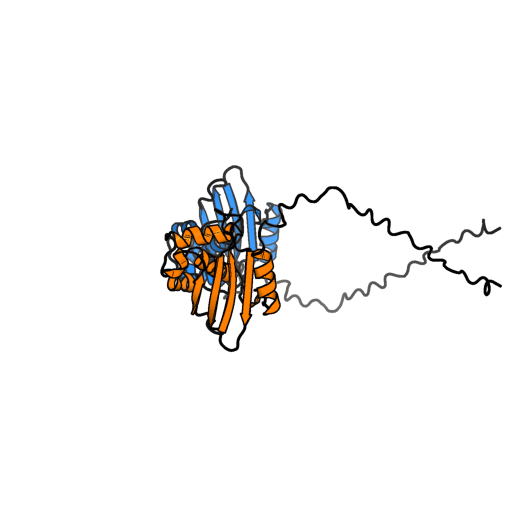15 ? 6.434 -24.781 2.328 1 67.88 115 ASP B O 1
ATOM 2099 N N . VAL B 1 116 ? 8.039 -24.5 0.823 1 65.56 116 VAL B N 1
ATOM 2100 C CA . VAL B 1 116 ? 7.082 -24.172 -0.224 1 65.56 116 VAL B CA 1
ATOM 2101 C C . VAL B 1 116 ? 6.176 -25.375 -0.488 1 65.56 116 VAL B C 1
ATOM 2103 O O . VAL B 1 116 ? 4.949 -25.234 -0.538 1 65.56 116 VAL B O 1
ATOM 2106 N N . LYS B 1 117 ? 6.824 -26.438 -0.634 1 67.56 117 LYS B N 1
ATOM 2107 C CA . LYS B 1 117 ? 6.07 -27.656 -0.912 1 67.56 117 LYS B CA 1
ATOM 2108 C C . LYS B 1 117 ? 5.133 -28 0.245 1 67.56 117 LYS B C 1
ATOM 2110 O O . LYS B 1 117 ? 3.975 -28.359 0.027 1 67.56 117 LYS B O 1
ATOM 2115 N N . CYS B 1 118 ? 5.648 -27.797 1.404 1 71.62 118 CYS B N 1
ATOM 2116 C CA . CYS B 1 118 ? 4.871 -28.141 2.588 1 71.62 118 CYS B CA 1
ATOM 2117 C C . CYS B 1 118 ? 3.695 -27.188 2.768 1 71.62 118 CYS B C 1
ATOM 2119 O O . CYS B 1 118 ? 2.572 -27.609 3.027 1 71.62 118 CYS B O 1
ATOM 2121 N N . GLN B 1 119 ? 3.971 -26 2.578 1 67.19 119 GLN B N 1
ATOM 2122 C CA . GLN B 1 119 ? 2.914 -25.016 2.768 1 67.19 119 GLN B CA 1
ATOM 2123 C C . GLN B 1 119 ? 1.857 -25.109 1.673 1 67.19 119 GLN B C 1
ATOM 2125 O O . GLN B 1 119 ? 0.66 -25.016 1.947 1 67.19 119 GLN B O 1
ATOM 2130 N N . TRP B 1 120 ? 2.377 -25.344 0.576 1 68.12 120 TRP B N 1
ATOM 2131 C CA . TRP B 1 120 ? 1.482 -25.516 -0.564 1 68.12 120 TRP B CA 1
ATOM 2132 C C . TRP B 1 120 ? 0.593 -26.734 -0.385 1 68.12 120 TRP B C 1
ATOM 2134 O O . TRP B 1 120 ? -0.611 -26.688 -0.645 1 68.12 120 TRP B O 1
ATOM 2144 N N . THR B 1 121 ? 1.254 -27.766 0.077 1 65.62 121 THR B N 1
ATOM 2145 C CA . THR B 1 121 ? 0.546 -29.016 0.303 1 65.62 121 THR B CA 1
ATOM 2146 C C . THR B 1 121 ? -0.457 -28.875 1.443 1 65.62 121 THR B C 1
ATOM 2148 O O . THR B 1 121 ? -1.582 -29.375 1.354 1 65.62 121 THR B O 1
ATOM 2151 N N . LYS B 1 122 ? 0.002 -28.172 2.387 1 66.62 122 LYS B N 1
ATOM 2152 C CA . LYS B 1 122 ? -0.863 -27.984 3.547 1 66.62 122 LYS B CA 1
ATOM 2153 C C . LYS B 1 122 ? -2.086 -27.141 3.191 1 66.62 122 LYS B C 1
ATOM 2155 O O . LYS B 1 122 ? -3.189 -27.406 3.672 1 66.62 122 LYS B O 1
ATOM 2160 N N . LEU B 1 123 ? -1.742 -26.219 2.455 1 61.84 123 LEU B N 1
ATOM 2161 C CA . LEU B 1 123 ? -2.828 -25.312 2.119 1 61.84 123 LEU B CA 1
ATOM 2162 C C . LEU B 1 123 ? -3.719 -25.891 1.031 1 61.84 123 LEU B C 1
ATOM 2164 O O . LEU B 1 123 ? -4.898 -25.547 0.934 1 61.84 123 LEU B O 1
ATOM 2168 N N . ARG B 1 124 ? -3.047 -26.719 0.152 1 56.19 124 ARG B N 1
ATOM 2169 C CA . ARG B 1 124 ? -3.84 -27.438 -0.845 1 56.19 124 ARG B CA 1
ATOM 2170 C C . ARG B 1 124 ? -4.746 -28.469 -0.186 1 56.19 124 ARG B C 1
ATOM 2172 O O . ARG B 1 124 ? -5.785 -28.844 -0.74 1 56.19 124 ARG B O 1
ATOM 2179 N N . GLN B 1 125 ? -4.184 -29.016 0.898 1 51.12 125 GLN B N 1
ATOM 2180 C CA . GLN B 1 125 ? -5.016 -29.984 1.592 1 51.12 125 GLN B CA 1
ATOM 2181 C C . GLN B 1 125 ? -6.262 -29.328 2.18 1 51.12 125 GLN B C 1
ATOM 2183 O O . GLN B 1 125 ? -6.18 -28.625 3.182 1 51.12 125 GLN B O 1
ATOM 2188 N N . PRO B 1 126 ? -6.957 -28.812 1.456 1 46.25 126 PRO B N 1
ATOM 2189 C CA . PRO B 1 126 ? -8.219 -28.25 1.955 1 46.25 126 PRO B CA 1
ATOM 2190 C C . PRO B 1 126 ? -8.609 -28.812 3.32 1 46.25 126 PRO 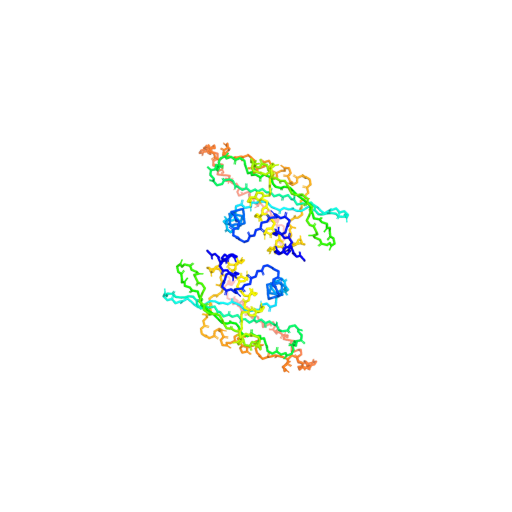B C 1
ATOM 2192 O O . PRO B 1 126 ? -7.984 -29.75 3.807 1 46.25 126 PRO B O 1
ATOM 2195 N N . THR B 1 127 ? -10.234 -28.859 3.445 1 42.16 127 THR B N 1
ATOM 2196 C CA . THR B 1 127 ? -11.539 -29.312 3.922 1 42.16 127 THR B CA 1
ATOM 2197 C C . THR B 1 127 ? -11.57 -30.828 4.059 1 42.16 127 THR B C 1
ATOM 2199 O O . THR B 1 127 ? -12.57 -31.391 4.52 1 42.16 127 THR B O 1
ATOM 2202 N N . LEU B 1 128 ? -10.789 -31.578 3.391 1 38.28 128 LEU B N 1
ATOM 2203 C CA . LEU B 1 128 ? -11.109 -32.969 3.689 1 38.28 128 LEU B CA 1
ATOM 2204 C C . LEU B 1 128 ? -11.062 -33.219 5.191 1 38.28 128 LEU B C 1
ATOM 2206 O O . LEU B 1 128 ? -11.891 -33.969 5.727 1 38.28 128 LEU B O 1
ATOM 2210 N N . THR B 1 129 ? -9.953 -32.938 5.832 1 38.22 129 THR B N 1
ATOM 2211 C CA . THR B 1 129 ? -9.906 -33.25 7.254 1 38.22 129 THR B CA 1
ATOM 2212 C C . THR B 1 129 ? -10.664 -32.219 8.07 1 38.22 129 THR B C 1
ATOM 2214 O O . THR B 1 129 ? -11.031 -32.438 9.219 1 38.22 129 THR B O 1
ATOM 2217 N N . GLN B 1 130 ? -10.734 -31.031 7.605 1 37.03 130 GLN B N 1
ATOM 2218 C CA . GLN B 1 130 ? -11.336 -30.125 8.586 1 37.03 130 GLN B CA 1
ATOM 2219 C C . GLN B 1 130 ? -12.805 -30.484 8.828 1 37.03 130 GLN B C 1
ATOM 2221 O O . GLN B 1 130 ? -13.438 -29.938 9.734 1 37.03 130 GLN B O 1
ATOM 2226 N N . TYR B 1 131 ? -13.484 -30.984 7.781 1 33.34 131 TYR B N 1
ATOM 2227 C CA . TYR B 1 131 ? -14.805 -31.422 8.227 1 33.34 131 TYR B CA 1
ATOM 2228 C C . TYR B 1 131 ? -14.711 -32.75 8.977 1 33.34 131 TYR B C 1
ATOM 2230 O O . TYR B 1 131 ? -15.562 -33.625 8.812 1 33.34 131 TYR B O 1
ATOM 2238 N N . LYS B 1 132 ? -13.562 -33.312 9.164 1 33.53 132 LYS B N 1
ATOM 2239 C CA . LYS B 1 132 ? -13.812 -34.469 10.023 1 33.53 132 LYS B CA 1
ATOM 2240 C C . LYS B 1 132 ? -14.359 -34.031 11.383 1 33.53 132 LYS B C 1
ATOM 2242 O O . LYS B 1 132 ? -13.781 -33.156 12.039 1 33.53 132 LYS B O 1
ATOM 2247 N N . PRO B 1 133 ? -15.617 -34.281 11.734 1 31.92 133 PRO B N 1
ATOM 2248 C CA . PRO B 1 133 ? -16.094 -34.188 13.117 1 31.92 133 PRO B CA 1
ATOM 2249 C C . PRO B 1 133 ? -15.07 -34.688 14.133 1 31.92 133 PRO B C 1
ATOM 2251 O O . PRO B 1 133 ? -14.461 -35.75 13.93 1 31.92 133 PRO B O 1
ATOM 2254 N N . LEU B 1 134 ? -14.328 -33.875 14.703 1 30.75 134 LEU B N 1
ATOM 2255 C CA . LEU B 1 134 ? -13.539 -34.312 15.836 1 30.75 134 LEU B CA 1
ATOM 2256 C C . LEU B 1 134 ? -14.367 -35.219 16.75 1 30.75 134 LEU B C 1
ATOM 2258 O O . LEU B 1 134 ? -15.453 -34.812 17.188 1 30.75 134 LEU B O 1
ATOM 2262 N N . PRO B 1 135 ? -14.273 -36.469 16.578 1 28.3 135 PRO B N 1
ATOM 2263 C CA . PRO B 1 135 ? -14.922 -37.25 17.641 1 28.3 135 PRO B CA 1
ATOM 2264 C C . PRO B 1 135 ? -14.602 -36.719 19.031 1 28.3 135 PRO B C 1
ATOM 2266 O O . PRO B 1 135 ? -13.555 -36.125 19.234 1 28.3 135 PRO B O 1
ATOM 2269 N N . VAL B 1 136 ? -15.625 -36.5 19.938 1 26.69 136 VAL B N 1
ATOM 2270 C CA . VAL B 1 136 ? -15.711 -36.156 21.359 1 26.69 136 VAL B CA 1
ATOM 2271 C C . VAL B 1 136 ? -14.641 -36.906 22.141 1 26.69 136 VAL B C 1
ATOM 2273 O O . VAL B 1 136 ? -14.398 -36.625 23.312 1 26.69 136 VAL B O 1
ATOM 2276 N N . ASP B 1 137 ? -14.25 -38.031 21.625 1 26.91 137 ASP B N 1
ATOM 2277 C CA . ASP B 1 137 ? -13.711 -38.875 22.688 1 26.91 137 ASP B CA 1
ATOM 2278 C C . ASP B 1 137 ? -12.438 -38.281 23.266 1 26.91 137 ASP B C 1
ATOM 2280 O O . ASP B 1 137 ? -12.219 -38.312 24.484 1 26.91 137 ASP B O 1
ATOM 2284 N N . THR B 1 138 ? -11.375 -38.25 22.453 1 27.05 138 THR B N 1
ATOM 2285 C CA . THR B 1 138 ? -10.156 -38.625 23.188 1 27.05 138 THR B CA 1
ATOM 2286 C C . THR B 1 138 ? -9.57 -37.406 23.906 1 27.05 138 THR B C 1
ATOM 2288 O O . THR B 1 138 ? -8.82 -36.625 23.297 1 27.05 138 THR B O 1
ATOM 2291 N N . PHE B 1 139 ? -10.422 -36.469 24.391 1 25.03 139 PHE B N 1
ATOM 2292 C CA . PHE B 1 139 ? -9.852 -35.5 25.344 1 25.03 139 PHE B CA 1
ATOM 2293 C C . PHE B 1 139 ? -8.938 -36.188 26.328 1 25.03 139 PHE B C 1
ATOM 2295 O O . PHE B 1 139 ? -9.406 -36.906 27.219 1 25.03 139 PHE B O 1
ATOM 2302 N N . ASP B 1 140 ? -7.844 -36.844 25.859 1 25.78 140 ASP B N 1
ATOM 2303 C CA . ASP B 1 140 ? -6.906 -37.375 26.844 1 25.78 140 ASP B CA 1
ATOM 2304 C C . ASP B 1 140 ? -6.48 -36.281 27.828 1 25.78 140 ASP B C 1
ATOM 2306 O O . ASP B 1 140 ? -5.949 -35.25 27.422 1 25.78 140 ASP B O 1
ATOM 2310 N N . CYS B 1 141 ? -7.297 -36.094 28.891 1 27.36 141 CYS B N 1
ATOM 2311 C CA . CYS B 1 141 ? -6.992 -35.469 30.172 1 27.36 141 CYS B CA 1
ATOM 2312 C C . CYS B 1 141 ? -5.582 -35.812 30.625 1 27.36 141 CYS B C 1
ATOM 2314 O O . CYS B 1 141 ? -5.309 -36.969 30.984 1 27.36 141 CYS B O 1
ATOM 2316 N N . CYS B 1 142 ? -4.551 -35.5 29.797 1 24.59 142 CYS B N 1
ATOM 2317 C CA . CYS B 1 142 ? -3.184 -35.75 30.234 1 24.59 142 CYS B CA 1
ATOM 2318 C C . CYS B 1 142 ? -2.98 -35.344 31.672 1 24.59 142 CYS B C 1
ATOM 2320 O O . CYS B 1 142 ? -2.994 -34.156 31.984 1 24.59 142 CYS B O 1
ATOM 2322 N N . TYR B 1 143 ? -3.688 -35.969 32.625 1 23.61 143 TYR B N 1
ATOM 2323 C CA . TYR B 1 143 ? -3.301 -36 34.031 1 23.61 143 TYR B CA 1
ATOM 2324 C C . TYR B 1 143 ? -1.812 -36.312 34.188 1 23.61 143 TYR B C 1
ATOM 2326 O O . TYR B 1 143 ? -1.367 -37.438 33.969 1 23.61 143 TYR B O 1
ATOM 2334 N N . LYS B 1 144 ? -0.987 -35.469 33.5 1 26.84 144 LYS B N 1
ATOM 2335 C CA . LYS B 1 144 ? 0.403 -35.719 33.875 1 26.84 144 LYS B CA 1
ATOM 2336 C C . LYS B 1 144 ? 0.542 -35.875 35.375 1 26.84 144 LYS B C 1
ATOM 2338 O O . LYS B 1 144 ? 0.125 -35 36.156 1 26.84 144 LYS B O 1
ATOM 2343 N N . LYS B 1 145 ? 0.534 -37.125 35.812 1 26.7 145 LYS B N 1
ATOM 2344 C CA . LYS B 1 145 ? 0.933 -37.625 37.125 1 26.7 145 LYS B CA 1
ATOM 2345 C C . LYS B 1 145 ? 2.195 -36.906 37.625 1 26.7 145 LYS B C 1
ATOM 2347 O O . LYS B 1 145 ? 3.18 -36.812 36.875 1 26.7 145 LYS B O 1
ATOM 2352 N N . THR B 1 146 ? 1.955 -35.906 38.5 1 25.12 146 THR B N 1
ATOM 2353 C CA . THR B 1 146 ? 2.963 -35.281 39.344 1 25.12 146 THR B CA 1
ATOM 2354 C C . THR B 1 146 ? 3.973 -36.312 39.844 1 25.12 146 THR B C 1
ATOM 2356 O O . THR B 1 146 ? 3.611 -37.25 40.531 1 25.12 146 THR B O 1
ATOM 2359 N N . SER B 1 147 ? 4.824 -36.781 38.906 1 26.42 147 SER B N 1
ATOM 2360 C CA . SER B 1 147 ? 5.871 -37.688 39.375 1 26.42 147 SER B CA 1
ATOM 2361 C C . SER B 1 147 ? 6.492 -37.188 40.656 1 26.42 147 SER B C 1
ATOM 2363 O O . SER B 1 147 ? 6.668 -36 40.844 1 26.42 147 SER B O 1
ATOM 2365 N N . GLU B 1 148 ? 6.324 -37.969 41.719 1 27.16 148 GLU B N 1
ATOM 2366 C CA . GLU B 1 148 ? 6.859 -37.938 43.062 1 27.16 148 GLU B CA 1
ATOM 2367 C C . GLU B 1 148 ? 8.352 -37.625 43.062 1 27.16 148 GLU B C 1
ATOM 2369 O O . GLU B 1 148 ? 9.141 -38.344 42.438 1 27.16 148 GLU B O 1
ATOM 2374 N N . MET B 1 149 ? 8.703 -36.344 42.719 1 25.81 149 MET B N 1
ATOM 2375 C CA . MET B 1 149 ? 10.102 -36.031 42.969 1 25.81 149 MET B CA 1
ATOM 2376 C C . MET B 1 149 ? 10.531 -36.531 44.344 1 25.81 149 MET B C 1
ATOM 2378 O O . MET B 1 149 ? 9.961 -36.125 45.375 1 25.81 149 MET B O 1
ATOM 2382 N N . ASN B 1 150 ? 10.703 -37.812 44.469 1 26.91 150 ASN B N 1
ATOM 2383 C CA . ASN B 1 150 ? 11.336 -38.344 45.656 1 26.91 150 ASN B CA 1
ATOM 2384 C C . ASN B 1 150 ? 12.656 -37.656 45.969 1 26.91 150 ASN B C 1
ATOM 2386 O O . ASN B 1 150 ? 13.625 -37.812 45.219 1 26.91 150 ASN B O 1
ATOM 2390 N N . VAL B 1 151 ? 12.523 -36.344 46.25 1 29.61 151 VAL B N 1
ATOM 2391 C CA . VAL B 1 151 ? 13.688 -35.719 46.875 1 29.61 151 VAL B CA 1
ATOM 2392 C C . VAL B 1 151 ? 14.211 -36.594 48 1 29.61 151 VAL B C 1
ATOM 2394 O O . VAL B 1 151 ? 13.508 -36.844 49 1 29.61 151 VAL B O 1
ATOM 2397 N N . ASP B 1 152 ? 14.844 -37.688 47.656 1 28.55 152 ASP B N 1
ATOM 2398 C CA . ASP B 1 152 ? 15.586 -38.438 48.656 1 28.55 152 ASP B CA 1
ATOM 2399 C C . ASP B 1 152 ? 16.516 -37.531 49.469 1 28.55 152 ASP B C 1
ATOM 2401 O O . ASP B 1 152 ? 17.438 -36.938 48.906 1 28.55 152 ASP B O 1
ATOM 2405 N N . ILE B 1 153 ? 15.859 -36.719 50.375 1 30.52 153 ILE B N 1
ATOM 2406 C CA . ILE B 1 153 ? 16.625 -36.094 51.469 1 30.52 153 ILE B CA 1
ATOM 2407 C C . ILE B 1 153 ? 17.562 -37.125 52.094 1 30.52 153 ILE B C 1
ATOM 2409 O O . ILE B 1 153 ? 17.094 -38.125 52.625 1 30.52 153 ILE B O 1
ATOM 2413 N N . ASP B 1 154 ? 18.672 -37.438 51.406 1 27.94 154 ASP B N 1
ATOM 2414 C CA . ASP B 1 154 ? 19.688 -38.219 52.062 1 27.94 154 ASP B CA 1
ATOM 2415 C C . ASP B 1 154 ? 19.922 -37.719 53.5 1 27.94 154 ASP B C 1
ATOM 2417 O O . ASP B 1 154 ? 20.031 -36.531 53.719 1 27.94 154 ASP B O 1
ATOM 2421 N N . GLY B 1 155 ? 19.312 -38.438 54.5 1 27.23 155 GLY B N 1
ATOM 2422 C CA . GLY B 1 155 ? 19.406 -38.375 55.938 1 27.23 155 GLY B CA 1
ATOM 2423 C C . GLY B 1 155 ? 20.812 -38.062 56.438 1 27.23 155 GLY B C 1
ATOM 2424 O O . GLY B 1 155 ? 21.016 -37.875 57.625 1 27.23 155 GLY B O 1
ATOM 2425 N N . GLU B 1 156 ? 21.812 -38.406 55.625 1 29.42 156 GLU B N 1
ATOM 2426 C CA . GLU B 1 156 ? 22.984 -38.562 56.469 1 29.42 156 GLU B CA 1
ATOM 2427 C C . GLU B 1 156 ? 23.391 -37.219 57.094 1 29.42 156 GLU B C 1
ATOM 2429 O O . GLU B 1 156 ? 23.922 -37.188 58.188 1 29.42 156 GLU B O 1
ATOM 2434 N N . THR B 1 157 ? 23.547 -36.188 56.219 1 24.8 157 THR B N 1
ATOM 2435 C CA . THR B 1 157 ? 24.562 -35.312 56.812 1 24.8 157 THR B CA 1
ATOM 2436 C C . THR B 1 157 ? 23.953 -34.375 57.844 1 24.8 157 THR B C 1
ATOM 2438 O O . THR B 1 157 ? 23.688 -33.219 57.531 1 24.8 157 THR B O 1
ATOM 2441 N N . VAL B 1 158 ? 22.578 -34.531 58 1 24.59 158 VAL B N 1
ATOM 2442 C CA . VAL B 1 158 ? 22.172 -33.656 59.125 1 24.59 158 VAL B CA 1
ATOM 2443 C C . VAL B 1 158 ? 22.734 -34.219 60.438 1 24.59 158 VAL B C 1
ATOM 2445 O O . VAL B 1 158 ? 22.25 -33.875 61.5 1 24.59 158 VAL B O 1
ATOM 2448 N N . ARG B 1 159 ? 23.734 -35.094 60.5 1 20.62 159 ARG B N 1
ATOM 2449 C CA . ARG B 1 159 ? 24.219 -35.094 61.844 1 20.62 159 ARG B CA 1
ATOM 2450 C C . ARG B 1 159 ? 24.984 -33.812 62.156 1 20.62 159 ARG B C 1
ATOM 2452 O O . ARG B 1 159 ? 25.734 -33.312 61.344 1 20.62 159 ARG B O 1
#

Sequence (318 aa):
MSLSLVSIFSYANCNLNSRSAIEGEHILNGHQIILCGKIETENTIQIKALVLQTSHIHELPHEVNGELVSHSLSILPFTCSCKAGASECCKHVVSVLLLLNRTPIADLETLSSTDVKCQWTKLRQPTLTQYKPLPVDTFDCCYKKTSEMNVDIDGETVRMSLSLVSIFSYANCNLNSRSAIEGEHILNGHQIILCGKIETENTIQIKALVLQTSHIHELPHEVNGELVSHSLSILPFTCSCKAGASECCKHVVSVLLLLNRTPIADLETLSSTDVKCQWTKLRQPTLTQYKPLPVDTFDCCYKKTSEMNVDIDGETVR

Solvent-accessible surface area (backbone atoms only — not comparable to full-atom values): 18154 Å² total; per-residue (Å²): 107,51,50,51,70,51,60,49,32,58,73,50,68,50,50,66,81,32,68,39,44,49,51,4,51,48,39,48,75,65,59,33,60,76,43,64,30,30,40,81,52,94,63,33,31,36,38,42,33,33,33,57,40,81,93,41,72,82,47,62,49,34,46,33,40,31,36,26,33,61,88,77,57,47,78,49,78,67,44,35,70,46,85,56,25,77,79,43,68,29,30,66,52,44,18,53,51,51,48,36,39,76,34,40,59,84,74,47,46,74,51,46,81,65,50,49,54,47,50,50,49,53,60,50,51,54,64,72,65,72,66,45,74,72,72,82,68,80,67,73,75,75,72,73,71,80,70,76,74,73,72,73,71,74,71,65,80,77,111,106,50,48,50,70,50,60,49,33,58,72,49,69,50,50,67,82,33,66,39,46,50,49,4,50,48,41,47,75,65,59,32,60,76,43,64,31,32,39,82,53,95,63,34,31,37,36,43,32,32,32,58,40,82,94,39,72,82,45,62,47,36,46,33,40,31,36,27,33,63,88,77,58,46,77,48,78,67,44,36,69,47,84,56,26,77,79,43,67,29,31,68,54,44,18,53,52,51,48,36,40,76,34,40,59,85,74,45,44,73,50,46,78,67,51,48,54,47,49,49,48,54,58,51,50,53,61,74,63,70,66,46,76,74,72,83,66,79,70,72,75,76,70,72,71,78,70,76,76,71,74,72,73,72,71,67,79,77,112

Radius of gyration: 28.78 Å; Cα contacts (8 Å, |Δi|>4): 476; chains: 2; bounding box: 49×65×93 Å

Organism: Acyrthosiphon pisum (NCBI:txid7029)

Nearest PDB structures (foldseek):
  3g8z-assembly1_A-2  TM=5.571E-01  e=2.004E+00  Xanthomonas campestris pv. campestris
  5kpe-assembly1_A  TM=4.468E-01  e=1.305E+00  synthetic construct
  6hnm-assembly1_A  TM=5.921E-01  e=3.696E+00  Streptomyces antibioticus
  8bf4-assembly2_C  TM=5.582E-01  e=3.930E+00  Mus musculus
  6xn2-assembly1_A  TM=5.419E-01  e=3.930E+00  Xanthomonas citri pv. citri str. 306

Secondary structure (DSSP, 8-state):
----HHHHHHHTT--TTSHHHHHHHHHHHTT-EEEEEEEE-SSEEEEEEEE--SS-TTSPPEEEEEEEETTT-PEEEEEESSSGGGTS--HHHHHHHHHHHHS-GGGSEEPPHHHHHHHHHHHH--TTTTTS---S-------------------GGG-/----HHHHHHHTT--TTSHHHHHHHHHHHTT-EEEEEEEE-SSEEEEEEEE--SS-TTSPPEEEEEEEETTT-PEEEEEESSSGGGTS--HHHHHHHHHHHHS-GGGSEEPPHHHHHHHHHHHHS-TTTTTS---S------------------SGGG-